Protein AF-A0A083ZW86-F1 (afdb_monomer)

Radius of gyration: 17.67 Å; Cα contacts (8 Å, |Δi|>4): 300; chains: 1; bounding box: 38×55×44 Å

Structure (mmCIF, N/CA/C/O backbone):
data_AF-A0A083ZW86-F1
#
_entry.id   AF-A0A083ZW86-F1
#
loop_
_atom_site.group_PDB
_atom_site.id
_atom_site.type_symbol
_atom_site.label_atom_id
_atom_site.label_alt_id
_atom_site.label_comp_id
_atom_site.label_asym_id
_atom_site.label_entity_id
_atom_site.label_seq_id
_atom_site.pdbx_PDB_ins_code
_atom_site.Cartn_x
_atom_site.Cartn_y
_atom_site.Cartn_z
_atom_site.occupancy
_atom_site.B_iso_or_equiv
_atom_site.auth_seq_id
_atom_site.auth_comp_id
_atom_site.auth_asym_id
_atom_site.auth_atom_id
_atom_site.pdbx_PDB_model_num
ATOM 1 N N . MET A 1 1 ? 14.311 12.755 14.868 1.00 38.59 1 MET A N 1
ATOM 2 C CA . MET A 1 1 ? 12.941 12.338 14.501 1.00 38.59 1 MET A CA 1
ATOM 3 C C . MET A 1 1 ? 12.525 13.176 13.306 1.00 38.59 1 MET A C 1
ATOM 5 O O . MET A 1 1 ? 12.493 14.393 13.437 1.00 38.59 1 MET A O 1
ATOM 9 N N . ARG A 1 2 ? 12.370 12.579 12.116 1.00 38.53 2 ARG A N 1
ATOM 10 C CA . ARG A 1 2 ? 11.953 13.339 10.928 1.00 38.53 2 ARG A CA 1
ATOM 11 C C . ARG A 1 2 ? 10.488 13.731 11.107 1.00 38.53 2 ARG A C 1
ATOM 13 O O . ARG A 1 2 ? 9.643 12.867 11.299 1.00 38.53 2 ARG A O 1
ATOM 20 N N . SER A 1 3 ? 10.252 15.039 11.108 1.00 41.00 3 SER A N 1
ATOM 21 C CA . SER A 1 3 ? 8.936 15.661 11.199 1.00 41.00 3 SER A CA 1
ATOM 22 C C . SER A 1 3 ? 8.048 15.145 10.069 1.00 41.00 3 SER A C 1
ATOM 24 O O . SER A 1 3 ? 8.395 15.287 8.895 1.00 41.00 3 SER A O 1
ATOM 26 N N . ILE A 1 4 ? 6.928 14.524 10.427 1.00 51.28 4 ILE A N 1
ATOM 27 C CA . ILE A 1 4 ? 5.879 14.153 9.482 1.00 51.28 4 ILE A CA 1
ATOM 28 C C . ILE A 1 4 ? 5.188 15.471 9.125 1.00 51.28 4 ILE A C 1
ATOM 30 O O . ILE A 1 4 ? 4.585 16.120 9.979 1.00 51.28 4 ILE A O 1
ATOM 34 N N . ASN A 1 5 ? 5.408 15.942 7.899 1.00 52.50 5 ASN A N 1
ATOM 35 C CA . ASN A 1 5 ? 4.912 17.238 7.448 1.00 52.50 5 ASN A CA 1
ATOM 36 C C . ASN A 1 5 ? 3.379 17.263 7.470 1.00 52.50 5 ASN A C 1
ATOM 38 O O . ASN A 1 5 ? 2.739 16.284 7.098 1.00 52.50 5 ASN A O 1
ATOM 42 N N . HIS A 1 6 ? 2.846 18.400 7.919 1.00 39.06 6 HIS A N 1
ATOM 43 C CA . HIS A 1 6 ? 1.435 18.747 8.091 1.00 39.06 6 HIS A CA 1
ATOM 44 C C . HIS A 1 6 ? 0.480 17.955 7.184 1.00 39.06 6 HIS A C 1
ATOM 46 O O . HIS A 1 6 ? 0.464 18.139 5.967 1.00 39.06 6 HIS A O 1
ATOM 52 N N . VAL A 1 7 ? -0.320 17.087 7.803 1.00 54.59 7 VAL A N 1
ATOM 53 C CA . VAL A 1 7 ? -1.420 16.378 7.152 1.00 54.59 7 VAL A CA 1
ATOM 54 C C . VAL A 1 7 ? -2.521 17.410 6.860 1.00 54.59 7 VAL A C 1
ATOM 56 O O . VAL A 1 7 ? -3.049 17.986 7.815 1.00 54.59 7 VAL A O 1
ATOM 59 N N . PRO A 1 8 ? -2.865 17.711 5.590 1.00 48.69 8 PRO A N 1
ATOM 60 C CA . PRO A 1 8 ? -4.019 18.549 5.280 1.00 48.69 8 PRO A CA 1
ATOM 61 C C . PRO A 1 8 ? -5.270 17.931 5.912 1.00 48.69 8 PRO A C 1
ATOM 63 O O . PRO A 1 8 ? -5.338 16.704 5.987 1.00 48.69 8 PRO A O 1
ATOM 66 N N . PRO A 1 9 ? -6.272 18.723 6.325 1.00 46.31 9 PRO A N 1
ATOM 67 C CA . PRO A 1 9 ? -7.527 18.185 6.830 1.00 46.31 9 PRO A CA 1
ATOM 68 C C . PRO A 1 9 ? -8.272 17.451 5.707 1.00 46.31 9 PRO A C 1
ATOM 70 O O . PRO A 1 9 ? -9.132 18.009 5.033 1.00 46.31 9 PRO A O 1
ATOM 73 N N . HIS A 1 10 ? -7.940 16.184 5.495 1.00 52.81 10 HIS A N 1
ATOM 74 C CA . HIS A 1 10 ? -8.822 15.230 4.857 1.00 52.81 10 HIS A CA 1
ATOM 75 C C . HIS A 1 10 ? -9.714 14.660 5.956 1.00 52.81 10 HIS A C 1
ATOM 77 O O . HIS A 1 10 ? -9.249 14.354 7.053 1.00 52.81 10 HIS A O 1
ATOM 83 N N . LYS A 1 11 ? -11.013 14.533 5.696 1.00 52.56 11 LYS A N 1
ATOM 84 C CA . LYS A 1 11 ? -11.838 13.654 6.521 1.00 52.56 11 LYS A CA 1
ATOM 85 C C . LYS A 1 11 ? -11.470 12.227 6.114 1.00 52.56 11 LYS A C 1
ATOM 87 O O . LYS A 1 11 ? -11.606 11.925 4.927 1.00 52.56 11 LYS A O 1
ATOM 92 N N . PRO A 1 12 ? -10.981 11.370 7.025 1.00 54.03 12 PRO A N 1
ATOM 93 C CA . PRO A 1 12 ? -10.868 9.952 6.728 1.00 54.03 12 PRO A CA 1
ATOM 94 C C . PRO A 1 12 ? -12.205 9.414 6.224 1.00 54.03 12 PRO A C 1
ATOM 96 O O . PRO A 1 12 ? -13.271 9.912 6.601 1.00 54.03 12 PRO A O 1
ATOM 99 N N . TRP A 1 13 ? -12.141 8.427 5.334 1.00 52.19 13 TRP A N 1
ATOM 100 C CA . TRP A 1 13 ? -13.333 7.700 4.926 1.00 52.19 13 TRP A CA 1
ATOM 101 C C . TRP A 1 13 ? -13.847 6.935 6.148 1.00 52.19 13 TRP A C 1
ATOM 103 O O . TRP A 1 13 ? -13.235 5.964 6.581 1.00 52.19 13 TRP A O 1
ATOM 113 N N . TYR A 1 14 ? -14.927 7.444 6.740 1.00 55.31 14 TYR A N 1
ATOM 114 C CA . TYR A 1 14 ? -15.593 6.872 7.915 1.00 55.31 14 TYR A CA 1
ATOM 115 C C . TYR A 1 14 ? -16.964 6.289 7.579 1.00 55.31 14 TYR A C 1
ATOM 117 O O . TYR A 1 14 ? -17.711 5.914 8.482 1.00 55.31 14 TYR A O 1
ATOM 125 N N . GLU A 1 15 ? -17.341 6.258 6.302 1.00 61.16 15 GLU A N 1
ATOM 126 C CA . GLU A 1 15 ? -18.555 5.554 5.928 1.00 61.16 15 GLU A CA 1
ATOM 127 C C . GLU A 1 15 ? -18.273 4.060 6.037 1.00 61.16 15 GLU A C 1
ATOM 129 O O . GLU A 1 15 ? -17.311 3.545 5.460 1.00 61.16 15 GLU A O 1
ATOM 134 N N . ASN A 1 16 ? -19.094 3.380 6.835 1.00 67.81 16 ASN A N 1
ATOM 135 C CA . ASN A 1 16 ? -19.021 1.937 6.956 1.00 67.81 16 ASN A CA 1
ATOM 136 C C . ASN A 1 16 ? -19.178 1.324 5.556 1.00 67.81 16 ASN A C 1
ATOM 138 O O . ASN A 1 16 ? -20.128 1.682 4.849 1.00 67.81 16 ASN A O 1
ATOM 142 N N . PRO A 1 17 ? -18.283 0.407 5.154 1.00 76.88 17 PRO A N 1
ATOM 143 C CA . PRO A 1 17 ? -18.441 -0.359 3.930 1.00 76.88 17 PRO A CA 1
ATOM 144 C C . PRO A 1 17 ? -19.828 -0.989 3.861 1.00 76.88 17 PRO A C 1
ATOM 146 O O . PRO A 1 17 ? -20.377 -1.405 4.879 1.00 76.88 17 PRO A O 1
ATOM 149 N N . ILE A 1 18 ? -20.389 -1.050 2.657 1.00 79.50 18 ILE A N 1
ATOM 150 C CA . ILE A 1 18 ? -21.704 -1.642 2.394 1.00 79.50 18 ILE A CA 1
ATOM 151 C C . ILE A 1 18 ? -21.564 -3.036 1.772 1.00 79.50 18 ILE A C 1
ATOM 153 O O . ILE A 1 18 ? -20.503 -3.409 1.271 1.00 79.50 18 ILE A O 1
ATOM 157 N N . GLY A 1 19 ? -22.656 -3.803 1.769 1.00 83.19 19 GLY A N 1
ATOM 158 C CA . GLY A 1 19 ? -22.694 -5.147 1.186 1.00 83.19 19 GLY A CA 1
ATOM 159 C C . GLY A 1 19 ? -21.981 -6.180 2.057 1.00 83.19 19 GLY A C 1
ATOM 160 O O . GLY A 1 19 ? -21.943 -6.041 3.276 1.00 83.19 19 GLY A O 1
ATOM 161 N N . TRP A 1 20 ? -21.391 -7.203 1.439 1.00 85.62 20 TRP A N 1
ATOM 162 C CA . TRP A 1 20 ? -20.732 -8.306 2.155 1.00 85.62 20 TRP A CA 1
ATOM 163 C C . TRP A 1 20 ? -19.611 -7.851 3.098 1.00 85.62 20 TRP A C 1
ATOM 165 O O . TRP A 1 20 ? -19.416 -8.447 4.150 1.00 85.62 20 TRP A O 1
ATOM 175 N N . ALA A 1 21 ? -18.936 -6.743 2.786 1.00 82.31 21 ALA A N 1
ATOM 176 C CA . ALA A 1 21 ? -17.906 -6.168 3.650 1.00 82.31 21 ALA A CA 1
ATOM 177 C C . ALA A 1 21 ? -18.449 -5.612 4.983 1.00 82.31 21 ALA A C 1
ATOM 179 O O . ALA A 1 21 ? -17.655 -5.316 5.876 1.00 82.31 21 ALA A O 1
ATOM 180 N N . SER A 1 22 ? -19.772 -5.447 5.113 1.00 82.62 22 SER A N 1
ATOM 181 C CA . SER A 1 22 ? -20.464 -4.993 6.328 1.00 82.62 22 SER A CA 1
ATOM 182 C C . SER A 1 22 ? -20.905 -6.133 7.255 1.00 82.62 22 SER A C 1
ATOM 184 O O . SER A 1 22 ? -21.267 -5.885 8.405 1.00 82.62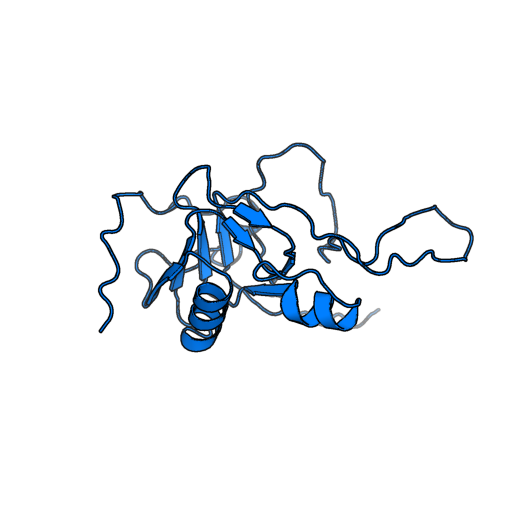 22 SER A O 1
ATOM 186 N N . GLU A 1 23 ? -20.854 -7.378 6.779 1.00 84.19 23 GLU A N 1
ATOM 187 C CA . GLU A 1 23 ? -21.296 -8.554 7.530 1.00 84.19 23 GLU A CA 1
ATOM 188 C C . GLU A 1 23 ? -20.321 -8.923 8.660 1.00 84.19 23 GLU A C 1
ATOM 190 O O . GLU A 1 23 ? -19.161 -8.513 8.671 1.00 84.19 23 GLU A O 1
ATOM 195 N N . ALA A 1 24 ? -20.794 -9.715 9.630 1.00 81.69 24 ALA A N 1
ATOM 196 C CA . ALA A 1 24 ? -19.976 -10.314 10.697 1.00 81.69 24 ALA A CA 1
ATOM 197 C C . ALA A 1 24 ? -19.064 -9.335 11.481 1.00 81.69 24 ALA A C 1
ATOM 199 O O . ALA A 1 24 ? -17.948 -9.679 11.865 1.00 81.69 24 ALA A O 1
ATOM 200 N N . GLY A 1 25 ? -19.548 -8.119 11.756 1.00 80.38 25 GLY A N 1
ATOM 201 C CA . GLY A 1 25 ? -18.784 -7.070 12.453 1.00 80.38 25 GLY A CA 1
ATOM 202 C C . GLY A 1 25 ? -18.154 -6.034 11.518 1.00 80.38 25 GLY A C 1
ATOM 203 O O . GLY A 1 25 ? -17.668 -5.009 11.994 1.00 80.38 25 GLY A O 1
ATOM 204 N N . GLY A 1 26 ? -18.249 -6.258 10.207 1.00 85.62 26 GLY A N 1
ATOM 205 C CA . GLY A 1 26 ? -17.910 -5.304 9.166 1.00 85.62 26 GLY A CA 1
ATOM 206 C C . GLY A 1 26 ? -16.413 -5.069 8.980 1.00 85.62 26 GLY A C 1
ATOM 207 O O . GLY A 1 26 ? -15.556 -5.637 9.655 1.00 85.62 26 GLY A O 1
ATOM 208 N N . THR A 1 27 ? -16.101 -4.193 8.031 1.00 87.56 27 THR A N 1
ATOM 209 C CA . THR A 1 27 ? -14.737 -3.784 7.696 1.00 87.56 27 THR A CA 1
ATOM 210 C C . THR A 1 27 ? -14.516 -2.347 8.155 1.00 87.56 27 THR A C 1
ATOM 212 O O . THR A 1 27 ? -15.230 -1.437 7.754 1.00 87.56 27 THR A O 1
ATOM 215 N N . THR A 1 28 ? -13.515 -2.133 8.998 1.00 89.88 28 THR A N 1
ATOM 216 C CA . THR A 1 28 ? -13.156 -0.834 9.587 1.00 89.88 28 THR A CA 1
ATOM 217 C C . THR A 1 28 ? -11.746 -0.370 9.215 1.00 89.88 28 THR A C 1
ATOM 219 O O . THR A 1 28 ? -11.382 0.771 9.495 1.00 89.88 28 THR A O 1
ATOM 222 N N . GLY A 1 29 ? -10.938 -1.225 8.578 1.00 90.31 29 GLY A N 1
ATOM 223 C CA . GLY A 1 29 ? -9.550 -0.921 8.242 1.00 90.31 29 GLY A CA 1
ATOM 224 C C . GLY A 1 29 ? -8.723 -0.663 9.502 1.00 90.31 29 GLY A C 1
ATOM 225 O O . GLY A 1 29 ? -8.689 -1.476 10.424 1.00 90.31 29 GLY A O 1
ATOM 226 N N . GLY A 1 30 ? -8.087 0.506 9.565 1.00 89.19 30 GLY A N 1
ATOM 227 C CA . GLY A 1 30 ? -7.389 0.992 10.758 1.00 89.19 30 GLY A CA 1
ATOM 228 C C . GLY A 1 30 ? -8.292 1.393 11.935 1.00 89.19 30 GLY A C 1
ATOM 229 O O . GLY A 1 30 ? -7.765 1.776 12.975 1.00 89.19 30 GLY A O 1
ATOM 230 N N . GLY A 1 31 ? -9.622 1.311 11.806 1.00 88.44 31 GLY A N 1
ATOM 231 C CA . GLY A 1 31 ? -10.571 1.809 12.809 1.00 88.44 31 GLY A CA 1
ATOM 232 C C . GLY A 1 31 ? -10.749 3.326 12.729 1.00 88.44 31 GLY A C 1
ATOM 233 O O . GLY A 1 31 ? -10.229 3.947 11.816 1.00 88.44 31 GLY A O 1
ATOM 234 N N . GLN A 1 32 ? -11.493 3.939 13.660 1.00 84.44 32 GLN A N 1
ATOM 235 C CA . GLN A 1 32 ? -11.698 5.399 13.654 1.00 84.44 32 GLN A CA 1
ATOM 236 C C . GLN A 1 32 ? -10.475 6.189 14.150 1.00 84.44 32 GLN A C 1
ATOM 238 O O . GLN A 1 32 ? -10.199 7.273 13.639 1.00 84.44 32 GLN A O 1
ATOM 243 N N . ASP A 1 33 ? -9.756 5.633 15.126 1.00 85.06 33 ASP A N 1
ATOM 244 C CA . ASP A 1 33 ? -8.561 6.209 15.748 1.00 85.06 33 ASP A CA 1
ATOM 245 C C . ASP A 1 33 ? -7.455 5.141 15.763 1.00 85.06 33 ASP A C 1
ATOM 247 O O . ASP A 1 33 ? -7.381 4.334 16.695 1.00 85.06 33 ASP A O 1
ATOM 251 N N . PRO A 1 34 ? -6.674 5.020 14.677 1.00 87.38 34 PRO A N 1
ATOM 252 C C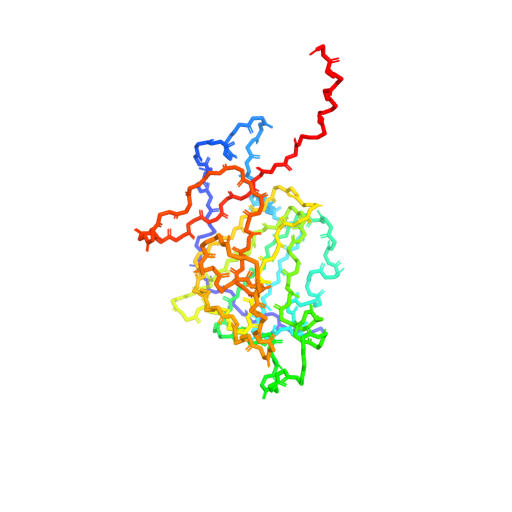A . PRO A 1 34 ? -5.663 3.978 14.569 1.00 87.38 34 PRO A CA 1
ATOM 253 C C . PRO A 1 34 ? -4.498 4.241 15.528 1.00 87.38 34 PRO A C 1
ATOM 255 O O . PRO A 1 34 ? -4.093 5.380 15.747 1.00 87.38 34 PRO A O 1
ATOM 258 N N . GLU A 1 35 ? -3.863 3.170 16.008 1.00 91.12 35 GLU A N 1
ATOM 259 C CA . GLU A 1 35 ? -2.633 3.272 16.807 1.00 91.12 35 GLU A CA 1
ATOM 260 C C . GLU A 1 35 ? -1.494 3.929 16.007 1.00 91.12 35 GLU A C 1
ATOM 262 O O . GLU A 1 35 ? -0.633 4.612 16.564 1.00 91.12 35 GLU A O 1
ATOM 267 N N . LEU A 1 36 ? -1.474 3.707 14.689 1.00 93.56 36 LEU A N 1
ATOM 268 C CA . LEU A 1 36 ? -0.394 4.132 13.807 1.00 93.56 36 LEU A CA 1
ATOM 269 C C . LEU A 1 36 ? -0.915 4.908 12.601 1.00 93.56 36 LEU A C 1
ATOM 271 O O . LEU A 1 36 ? -1.934 4.572 12.002 1.00 93.56 36 LEU A O 1
ATOM 275 N N . SER A 1 37 ? -0.151 5.906 12.175 1.00 93.38 37 SER A N 1
ATOM 276 C CA . SER A 1 37 ? -0.432 6.654 10.955 1.00 93.38 37 SER A CA 1
ATOM 277 C C . SER A 1 37 ? 0.869 6.961 10.229 1.00 93.38 37 SER A C 1
ATOM 279 O O . SER A 1 37 ? 1.805 7.510 10.814 1.00 93.38 37 SER A O 1
ATOM 281 N N . TYR A 1 38 ? 0.929 6.587 8.956 1.00 94.31 38 TYR A N 1
ATOM 282 C CA . TYR A 1 38 ? 2.088 6.771 8.093 1.00 94.31 38 TYR A CA 1
ATOM 283 C C . TYR A 1 38 ? 1.722 7.649 6.909 1.00 94.31 38 TYR A C 1
ATOM 285 O O . TYR A 1 38 ? 0.628 7.547 6.361 1.00 94.31 38 TYR A O 1
ATOM 293 N N . TYR A 1 39 ? 2.668 8.476 6.484 1.00 92.69 39 TYR A N 1
ATOM 294 C CA . TYR A 1 39 ? 2.578 9.236 5.248 1.00 92.69 39 TYR A CA 1
ATOM 295 C C . TYR A 1 39 ? 3.719 8.809 4.335 1.00 92.69 39 TYR A C 1
ATOM 297 O O . TYR A 1 39 ? 4.879 8.894 4.738 1.00 92.69 39 TYR A O 1
ATOM 305 N N . VAL A 1 40 ? 3.383 8.319 3.142 1.00 94.88 40 VAL A N 1
ATOM 306 C CA . VAL A 1 40 ? 4.334 7.677 2.230 1.00 94.88 40 VAL A CA 1
ATOM 307 C C . VAL A 1 40 ? 4.275 8.310 0.843 1.00 94.88 40 VAL A C 1
ATOM 309 O O . VAL A 1 40 ? 3.203 8.632 0.323 1.00 94.88 40 VAL A O 1
ATOM 312 N N . LYS A 1 41 ? 5.451 8.495 0.244 1.00 94.50 41 LYS A N 1
ATOM 313 C CA . LYS A 1 41 ? 5.640 9.101 -1.084 1.00 94.50 41 LYS A CA 1
ATOM 314 C C . LYS A 1 41 ? 6.418 8.221 -2.051 1.00 94.50 41 LYS A C 1
ATOM 316 O O . LYS A 1 41 ? 6.624 8.604 -3.196 1.00 94.50 41 LYS A O 1
ATOM 321 N N . ASN A 1 42 ? 6.922 7.083 -1.586 1.00 95.44 42 ASN A N 1
ATOM 322 C CA . ASN A 1 42 ? 7.675 6.139 -2.400 1.00 95.44 42 ASN A CA 1
ATOM 323 C C . ASN A 1 42 ? 7.524 4.708 -1.868 1.00 95.44 42 ASN A C 1
ATOM 325 O O . ASN A 1 42 ? 6.982 4.472 -0.783 1.00 95.44 42 ASN A O 1
ATOM 329 N N . ILE A 1 43 ? 8.004 3.748 -2.659 1.00 96.19 43 ILE A N 1
ATOM 330 C CA . ILE A 1 43 ? 7.873 2.322 -2.362 1.00 96.19 43 ILE A CA 1
ATOM 331 C C . ILE A 1 43 ? 8.622 1.902 -1.090 1.00 96.19 43 ILE A C 1
ATOM 333 O O . ILE A 1 43 ? 8.127 1.050 -0.355 1.00 96.19 43 ILE A O 1
ATOM 337 N N . GLU A 1 44 ? 9.769 2.513 -0.789 1.00 96.12 44 GLU A N 1
ATOM 338 C CA . GLU A 1 44 ? 10.565 2.169 0.395 1.00 96.12 44 GLU A CA 1
ATOM 339 C C . GLU A 1 44 ? 9.853 2.582 1.686 1.00 96.12 44 GLU A C 1
ATOM 341 O O . GLU A 1 44 ? 9.715 1.775 2.604 1.00 96.12 44 GLU A O 1
ATOM 346 N N . GLU A 1 45 ? 9.312 3.802 1.727 1.00 96.38 45 GLU A N 1
ATOM 347 C CA . GLU A 1 45 ? 8.500 4.294 2.845 1.00 96.38 45 GLU A CA 1
ATOM 348 C C . GLU A 1 45 ? 7.256 3.426 3.065 1.00 96.38 45 GLU A C 1
ATOM 350 O O . GLU A 1 45 ? 6.941 3.075 4.202 1.00 96.38 45 GLU A O 1
ATOM 355 N N . LEU A 1 46 ? 6.575 3.023 1.986 1.00 97.25 46 LEU A N 1
ATOM 356 C CA . LEU A 1 46 ? 5.421 2.130 2.069 1.00 97.25 46 LEU A CA 1
ATOM 357 C C . LEU A 1 46 ? 5.798 0.752 2.626 1.00 97.25 46 LEU A C 1
ATOM 359 O O . LEU A 1 46 ? 5.140 0.250 3.538 1.00 97.25 46 LEU A O 1
ATOM 363 N N . ARG A 1 47 ? 6.869 0.138 2.113 1.00 96.75 47 ARG A N 1
ATOM 364 C CA . ARG A 1 47 ? 7.340 -1.173 2.585 1.00 96.75 47 ARG A CA 1
ATOM 365 C C . ARG A 1 47 ? 7.779 -1.122 4.044 1.00 96.75 47 ARG A C 1
ATOM 367 O O . ARG A 1 47 ? 7.489 -2.051 4.798 1.00 96.75 47 ARG A O 1
ATOM 374 N N . GLN A 1 48 ? 8.439 -0.040 4.448 1.00 97.25 48 GLN A N 1
ATOM 375 C CA . GLN A 1 48 ? 8.817 0.189 5.836 1.00 97.25 48 GLN A CA 1
ATOM 376 C C . GLN A 1 48 ? 7.582 0.339 6.732 1.00 97.25 48 GLN A C 1
ATOM 378 O O . GLN A 1 48 ? 7.497 -0.356 7.743 1.00 97.25 48 GLN A O 1
ATOM 383 N N . ALA A 1 49 ? 6.601 1.156 6.335 1.00 96.38 49 ALA A N 1
ATOM 384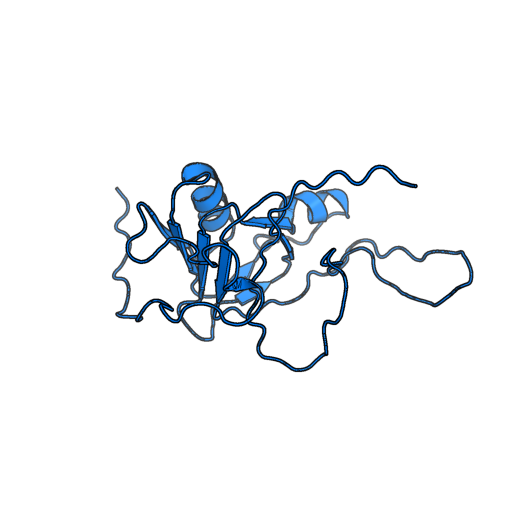 C CA . ALA A 1 49 ? 5.354 1.337 7.077 1.00 96.38 49 ALA A CA 1
ATOM 385 C C . ALA A 1 49 ? 4.613 0.008 7.282 1.00 96.38 49 ALA A C 1
ATOM 387 O O . ALA A 1 49 ? 4.220 -0.317 8.402 1.00 96.38 49 ALA A O 1
ATOM 388 N N . ILE A 1 50 ? 4.477 -0.808 6.233 1.00 96.25 50 ILE A N 1
ATOM 389 C CA . ILE A 1 50 ? 3.849 -2.136 6.321 1.00 96.25 50 ILE A CA 1
ATOM 390 C C . ILE A 1 50 ? 4.619 -3.033 7.303 1.00 96.25 50 ILE A C 1
ATOM 392 O O . ILE A 1 50 ? 4.024 -3.618 8.206 1.00 96.25 50 ILE A O 1
ATOM 396 N N . LYS A 1 51 ? 5.949 -3.101 7.180 1.00 96.50 51 LYS A N 1
ATOM 397 C CA . LYS A 1 51 ? 6.790 -3.959 8.025 1.00 96.50 51 LYS A CA 1
ATOM 398 C C . LYS A 1 51 ? 6.760 -3.561 9.503 1.00 96.50 51 LYS A C 1
ATOM 400 O O . LYS A 1 51 ? 6.643 -4.426 10.363 1.00 96.50 51 LYS A O 1
ATOM 405 N N . GLU A 1 52 ? 6.916 -2.276 9.810 1.00 95.69 52 GLU A N 1
ATOM 406 C CA . GLU A 1 52 ? 6.994 -1.781 11.194 1.00 95.69 52 GLU A CA 1
ATOM 407 C C . GLU A 1 52 ? 5.659 -1.874 11.926 1.00 9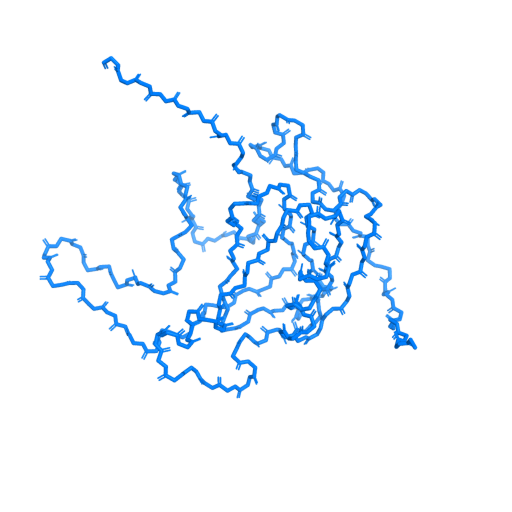5.69 52 GLU A C 1
ATOM 409 O O . GLU A 1 52 ? 5.595 -2.022 13.150 1.00 95.69 52 GLU A O 1
ATOM 414 N N . SER A 1 53 ? 4.575 -1.756 11.174 1.00 95.56 53 SER A N 1
ATOM 415 C CA . SER A 1 53 ? 3.247 -1.678 11.745 1.00 95.56 53 SER A CA 1
ATOM 416 C C . SER A 1 53 ? 2.642 -3.060 12.020 1.00 95.56 53 SER A C 1
ATOM 418 O O . SER A 1 53 ? 1.837 -3.169 12.947 1.00 95.56 53 SER A O 1
ATOM 420 N N . GLY A 1 54 ? 3.031 -4.106 11.277 1.00 95.19 54 GLY A N 1
ATOM 421 C CA . GLY A 1 54 ? 2.479 -5.459 11.429 1.00 95.19 54 GLY A CA 1
ATOM 422 C C . GLY A 1 54 ? 0.953 -5.455 11.302 1.00 95.19 54 GLY A C 1
ATOM 423 O O . GLY A 1 54 ? 0.417 -4.758 10.447 1.00 95.19 54 GLY A O 1
ATOM 424 N N . ASP A 1 55 ? 0.244 -6.124 12.211 1.00 96.06 55 ASP A N 1
ATOM 425 C CA . ASP A 1 55 ? -1.231 -6.155 12.220 1.00 96.06 55 ASP A CA 1
ATOM 426 C C . ASP A 1 55 ? -1.885 -5.063 13.085 1.00 96.06 55 ASP A C 1
ATOM 428 O O . ASP A 1 55 ? -3.104 -5.042 13.244 1.00 96.06 55 ASP A O 1
ATOM 432 N N . ARG A 1 56 ? -1.107 -4.144 13.673 1.00 96.81 56 ARG A N 1
ATOM 433 C CA . ARG A 1 56 ? -1.661 -3.075 14.527 1.00 96.81 56 ARG A CA 1
ATOM 434 C C . ARG A 1 56 ? -2.554 -2.128 13.713 1.00 96.81 56 ARG A C 1
ATOM 436 O O . ARG A 1 56 ? -2.141 -1.769 12.615 1.00 96.81 56 ARG A O 1
ATOM 443 N N . PRO A 1 57 ? -3.717 -1.670 14.199 1.00 95.94 57 PRO A N 1
ATOM 444 C CA . PRO A 1 57 ? -4.589 -0.787 13.425 1.00 95.94 57 PRO A CA 1
ATOM 445 C C . PRO A 1 57 ? -3.858 0.462 12.922 1.00 95.94 57 PRO A C 1
ATOM 447 O O . PRO A 1 57 ? -3.210 1.165 13.703 1.00 95.94 57 PRO A O 1
ATOM 450 N N . LYS A 1 58 ? -3.905 0.706 11.607 1.00 95.00 58 LYS A N 1
ATOM 451 C CA . LYS A 1 58 ? -3.078 1.736 10.971 1.00 95.00 58 LYS A CA 1
ATOM 452 C C . LYS A 1 58 ? -3.761 2.456 9.816 1.00 95.00 58 LYS A C 1
ATOM 454 O O . LYS A 1 58 ? -4.507 1.858 9.037 1.00 95.00 58 LYS A O 1
ATOM 459 N N . TYR A 1 59 ? -3.377 3.713 9.633 1.00 93.75 59 TYR A N 1
ATOM 460 C CA . TYR A 1 59 ? -3.566 4.437 8.380 1.00 93.75 59 TYR A CA 1
ATOM 461 C C . TYR A 1 59 ? -2.250 4.554 7.614 1.00 93.75 59 TYR A C 1
ATOM 463 O O . TYR A 1 59 ? -1.194 4.815 8.194 1.00 93.75 59 TYR A O 1
ATOM 471 N N . ILE A 1 60 ? -2.321 4.396 6.295 1.00 95.06 60 ILE A N 1
ATOM 472 C CA . ILE A 1 60 ? -1.224 4.687 5.376 1.00 95.06 60 ILE A CA 1
ATOM 473 C C . ILE A 1 60 ? -1.748 5.662 4.323 1.00 95.06 60 ILE A C 1
ATOM 475 O O . ILE A 1 60 ? -2.523 5.299 3.439 1.00 95.06 60 ILE A O 1
ATOM 479 N N . TRP A 1 61 ? -1.309 6.910 4.434 1.00 93.38 61 TRP A N 1
ATOM 480 C CA . TRP A 1 61 ? -1.637 7.998 3.525 1.00 93.38 61 TRP A CA 1
ATOM 481 C C . TRP A 1 61 ? -0.633 8.036 2.381 1.00 93.38 61 TRP A C 1
ATOM 483 O O . TRP A 1 61 ? 0.568 8.191 2.606 1.00 93.38 61 TRP A O 1
ATOM 493 N N . VAL A 1 62 ? -1.127 7.928 1.154 1.00 93.31 62 VAL A N 1
ATOM 494 C CA . VAL A 1 62 ? -0.321 7.918 -0.069 1.00 93.31 62 VAL A CA 1
ATOM 495 C C . VAL A 1 62 ? -0.436 9.265 -0.765 1.00 93.31 62 VAL A C 1
ATOM 497 O O . VAL A 1 62 ? -1.536 9.779 -0.959 1.00 93.31 62 VAL A O 1
ATOM 500 N N . SER A 1 63 ? 0.690 9.842 -1.174 1.00 89.50 63 SER A N 1
ATOM 501 C CA . SER A 1 63 ? 0.709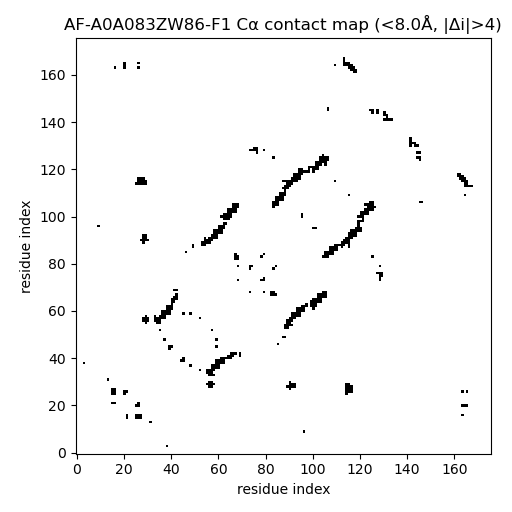 11.067 -1.978 1.00 89.50 63 SER A CA 1
ATOM 502 C C . SER A 1 63 ? 1.612 10.9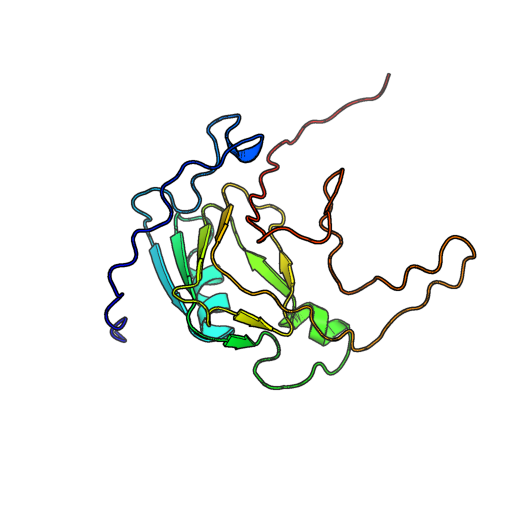09 -3.189 1.00 89.50 63 SER A C 1
ATOM 504 O O . SER A 1 63 ? 2.731 10.408 -3.078 1.00 89.50 63 SER A O 1
ATOM 506 N N . GLY A 1 64 ? 1.114 11.369 -4.337 1.00 90.06 64 GLY A N 1
ATOM 507 C CA . GLY A 1 64 ? 1.797 11.239 -5.617 1.00 90.06 64 GLY A CA 1
ATOM 508 C C . GLY A 1 64 ? 1.928 9.790 -6.087 1.00 90.06 64 GLY A C 1
ATOM 509 O O . GLY A 1 64 ? 1.109 8.929 -5.764 1.00 90.06 64 GLY A O 1
ATOM 510 N N . VAL A 1 65 ? 2.967 9.536 -6.882 1.00 93.50 65 VAL A N 1
ATOM 511 C CA . VAL A 1 65 ? 3.181 8.252 -7.553 1.00 93.50 65 VAL A CA 1
ATOM 512 C C . VAL A 1 65 ? 4.088 7.347 -6.719 1.00 93.50 65 VAL A C 1
ATOM 514 O O . VAL A 1 65 ? 5.254 7.664 -6.490 1.00 93.50 65 VAL A O 1
ATOM 517 N N . ILE A 1 66 ? 3.568 6.187 -6.324 1.00 95.62 66 ILE A N 1
ATOM 518 C CA . ILE A 1 66 ? 4.334 5.057 -5.805 1.00 95.62 66 ILE A CA 1
ATOM 519 C C . ILE A 1 66 ? 4.698 4.150 -6.978 1.00 95.62 66 ILE A C 1
ATOM 521 O O . ILE A 1 66 ? 3.862 3.412 -7.499 1.00 95.62 66 ILE A O 1
ATOM 525 N N . ASP A 1 67 ? 5.962 4.208 -7.381 1.00 95.44 67 ASP A N 1
ATOM 526 C CA . ASP A 1 67 ? 6.538 3.317 -8.383 1.00 95.44 67 ASP A CA 1
ATOM 527 C C . ASP A 1 67 ? 7.169 2.097 -7.706 1.00 95.44 67 ASP A C 1
ATOM 529 O O . ASP A 1 67 ? 8.199 2.209 -7.033 1.00 95.44 67 ASP A O 1
ATOM 533 N N . ALA A 1 68 ? 6.562 0.922 -7.878 1.00 91.56 68 ALA A N 1
ATOM 534 C CA . ALA A 1 68 ? 7.082 -0.313 -7.294 1.00 91.56 68 ALA A CA 1
ATOM 535 C C . ALA A 1 68 ? 8.363 -0.818 -7.979 1.00 91.56 68 ALA A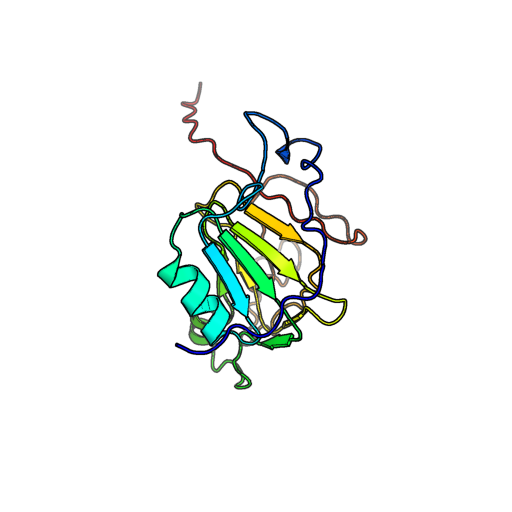 C 1
ATOM 537 O O . ALA A 1 68 ? 9.071 -1.665 -7.425 1.00 91.56 68 ALA A O 1
ATOM 538 N N . SER A 1 69 ? 8.696 -0.299 -9.161 1.00 92.31 69 SER A N 1
ATOM 539 C CA . SER A 1 69 ? 9.987 -0.528 -9.806 1.00 92.31 69 SER A CA 1
ATOM 540 C C . SER A 1 69 ? 11.100 0.327 -9.175 1.00 92.31 69 SER A C 1
ATOM 542 O O . SER A 1 69 ? 12.285 0.051 -9.362 1.00 92.31 69 SER A O 1
ATOM 544 N N . GLY A 1 70 ? 10.751 1.351 -8.389 1.00 92.56 70 GLY A N 1
ATOM 545 C CA . GLY A 1 70 ? 11.722 2.280 -7.810 1.00 92.56 70 GLY A CA 1
ATOM 546 C C . GLY A 1 70 ? 12.504 3.065 -8.870 1.00 92.56 70 GLY A C 1
ATOM 547 O O . GLY A 1 70 ? 13.662 3.409 -8.640 1.00 92.56 70 GLY A O 1
ATOM 548 N N . GLY A 1 71 ? 11.905 3.304 -10.041 1.00 92.81 71 GLY A N 1
ATOM 549 C CA . GLY A 1 71 ? 12.534 3.953 -11.190 1.00 92.81 71 GLY A CA 1
ATOM 550 C C . GLY A 1 71 ? 13.486 3.058 -11.986 1.00 92.81 71 GLY A C 1
ATOM 551 O O . GLY A 1 71 ? 14.173 3.553 -12.880 1.00 92.81 71 GLY A O 1
ATOM 552 N N . VAL A 1 72 ? 13.560 1.760 -11.669 1.00 92.88 72 VAL A N 1
ATOM 553 C CA . VAL A 1 72 ? 14.441 0.798 -12.342 1.00 92.88 72 VAL A CA 1
ATOM 554 C C . VAL A 1 72 ? 13.609 -0.342 -12.936 1.00 92.88 72 VAL A C 1
ATOM 556 O O . VAL A 1 72 ? 12.986 -1.087 -12.165 1.00 92.88 72 VAL A O 1
ATOM 559 N N . PRO A 1 73 ? 13.644 -0.542 -14.273 1.00 90.69 73 PRO A N 1
ATOM 560 C CA . PRO A 1 73 ? 12.899 -1.605 -14.944 1.00 90.69 73 PRO A CA 1
ATOM 561 C C . PRO A 1 73 ? 13.122 -2.982 -14.318 1.00 90.69 73 PRO A C 1
ATOM 563 O O . PRO A 1 73 ? 14.200 -3.274 -13.790 1.00 90.69 73 PRO A O 1
ATOM 566 N N . TYR A 1 74 ? 12.107 -3.844 -14.371 1.00 86.94 74 TYR A N 1
ATOM 567 C CA . TYR A 1 74 ? 12.263 -5.231 -13.940 1.00 86.94 74 TYR A CA 1
ATOM 568 C C . TYR A 1 74 ? 13.211 -5.988 -14.865 1.00 86.94 74 TYR A C 1
ATOM 570 O O . TYR A 1 74 ? 13.152 -5.845 -16.083 1.00 86.94 74 TYR A O 1
ATOM 578 N N . VAL A 1 75 ? 14.097 -6.789 -14.272 1.00 90.31 75 VAL A N 1
ATOM 579 C CA . VAL A 1 75 ? 15.096 -7.556 -15.031 1.00 90.31 75 VAL A CA 1
ATOM 580 C C . VAL A 1 75 ? 14.499 -8.842 -15.600 1.00 90.31 75 VAL A C 1
ATOM 582 O O . VAL A 1 75 ? 14.856 -9.257 -16.695 1.00 90.31 75 VAL A O 1
ATOM 585 N N . ASN A 1 76 ? 13.626 -9.493 -14.833 1.00 81.12 76 ASN A N 1
ATOM 586 C CA . ASN A 1 76 ? 12.954 -10.745 -15.176 1.00 81.12 76 ASN A CA 1
ATOM 587 C C . ASN A 1 76 ? 11.729 -10.942 -14.269 1.00 81.12 76 ASN A C 1
ATOM 589 O O . ASN A 1 76 ? 11.501 -10.165 -13.332 1.00 81.12 76 ASN A O 1
ATOM 593 N N . ARG A 1 77 ? 10.967 -12.017 -14.492 1.00 78.56 77 ARG A N 1
ATOM 594 C CA . ARG A 1 77 ? 9.768 -12.339 -13.707 1.00 78.56 77 ARG A CA 1
ATOM 595 C C . ARG A 1 77 ? 10.034 -12.473 -12.205 1.00 78.56 77 ARG A C 1
ATOM 597 O O . ARG A 1 77 ? 9.196 -12.084 -11.392 1.00 78.56 77 ARG A O 1
ATOM 604 N N . ALA A 1 78 ? 11.172 -13.044 -11.806 1.00 83.69 78 ALA A N 1
ATOM 605 C CA . ALA A 1 78 ? 11.492 -13.237 -10.390 1.00 83.69 78 ALA A CA 1
ATOM 606 C C . ALA A 1 78 ? 11.716 -11.893 -9.681 1.00 83.69 78 ALA A C 1
ATOM 608 O O . ALA A 1 78 ? 11.214 -11.673 -8.577 1.00 83.69 78 ALA A O 1
ATOM 609 N N . ASP A 1 79 ? 12.422 -10.979 -10.342 1.00 85.31 79 ASP A N 1
ATOM 610 C CA . ASP A 1 79 ? 12.631 -9.612 -9.878 1.00 85.31 79 ASP A CA 1
ATOM 611 C C . ASP A 1 79 ? 11.312 -8.825 -9.817 1.00 85.31 79 ASP A C 1
ATOM 613 O O . ASP A 1 79 ? 10.993 -8.229 -8.784 1.00 85.31 79 ASP A O 1
ATOM 617 N N . GLN A 1 80 ? 10.482 -8.919 -10.859 1.00 83.88 80 GLN A N 1
ATOM 618 C CA . GLN A 1 80 ? 9.143 -8.331 -10.864 1.00 83.88 80 GLN A CA 1
ATOM 619 C C . GLN A 1 80 ? 8.267 -8.878 -9.734 1.00 83.88 80 GLN A C 1
ATOM 621 O O . GLN A 1 80 ? 7.657 -8.110 -8.993 1.00 83.88 80 GLN A O 1
ATOM 626 N N . SER A 1 81 ? 8.223 -10.197 -9.539 1.00 84.19 81 SER A N 1
ATOM 627 C CA . SER A 1 81 ? 7.454 -10.797 -8.446 1.00 84.19 81 SER A CA 1
ATOM 628 C C . SER A 1 81 ? 7.956 -10.323 -7.080 1.00 84.19 81 SER A C 1
ATOM 630 O O . SER A 1 81 ? 7.165 -10.188 -6.150 1.00 84.19 81 SER A O 1
ATOM 632 N N . LYS A 1 82 ? 9.259 -10.077 -6.931 1.00 87.38 82 LYS A N 1
ATOM 633 C CA . LYS A 1 82 ? 9.843 -9.604 -5.674 1.00 87.38 82 LYS A CA 1
ATOM 634 C C . LYS A 1 82 ? 9.533 -8.128 -5.406 1.00 87.38 82 LYS A C 1
ATOM 636 O O . LYS A 1 82 ? 9.248 -7.772 -4.264 1.00 87.38 82 LYS A O 1
ATOM 641 N N . ARG A 1 83 ? 9.619 -7.271 -6.427 1.00 91.94 83 ARG A N 1
ATOM 642 C CA . ARG A 1 83 ? 9.541 -5.806 -6.285 1.00 91.94 83 ARG A CA 1
ATOM 643 C C . ARG A 1 83 ? 8.177 -5.211 -6.623 1.00 91.94 83 ARG A C 1
ATOM 645 O O . ARG A 1 83 ? 7.748 -4.291 -5.935 1.00 91.94 83 ARG A O 1
ATOM 652 N N . GLY A 1 84 ? 7.487 -5.742 -7.625 1.00 86.50 84 GLY A N 1
ATOM 653 C CA . GLY A 1 84 ? 6.174 -5.270 -8.075 1.00 86.50 84 GLY A CA 1
ATOM 654 C C . GLY A 1 84 ? 5.020 -5.692 -7.165 1.00 86.50 84 GLY A C 1
ATOM 655 O O . GLY A 1 84 ? 3.985 -5.035 -7.136 1.00 86.50 84 GLY A O 1
ATOM 656 N N . ARG A 1 85 ? 5.180 -6.758 -6.368 1.00 88.38 85 ARG A N 1
ATOM 657 C CA . ARG A 1 85 ? 4.140 -7.214 -5.430 1.00 88.38 85 ARG A CA 1
ATOM 658 C C . ARG A 1 85 ? 4.229 -6.464 -4.102 1.00 88.38 85 ARG A C 1
ATOM 660 O O . ARG A 1 85 ? 5.284 -6.427 -3.457 1.00 88.38 85 ARG A O 1
ATOM 667 N N . ILE A 1 86 ? 3.109 -5.892 -3.678 1.00 91.88 86 ILE A N 1
ATOM 668 C CA . ILE A 1 86 ? 2.968 -5.163 -2.418 1.00 91.88 86 ILE A CA 1
ATOM 669 C C . ILE A 1 86 ? 1.851 -5.829 -1.621 1.00 91.88 86 ILE A C 1
ATOM 671 O O . ILE A 1 86 ? 0.696 -5.804 -2.029 1.00 91.88 86 ILE A O 1
ATOM 675 N N . PHE A 1 87 ? 2.201 -6.429 -0.488 1.00 90.81 87 PHE A N 1
ATOM 676 C CA . PHE A 1 87 ? 1.242 -7.087 0.396 1.00 90.81 87 PHE A CA 1
ATOM 677 C C . PHE A 1 87 ? 0.748 -6.095 1.443 1.00 90.81 87 PHE A C 1
ATOM 679 O O . PHE A 1 87 ? 1.553 -5.528 2.180 1.00 90.81 87 PHE A O 1
ATOM 686 N N . ILE A 1 88 ? -0.560 -5.886 1.499 1.00 94.44 88 ILE A N 1
ATOM 687 C CA . ILE A 1 88 ? -1.224 -5.041 2.483 1.00 94.44 88 ILE A CA 1
ATOM 688 C C . ILE A 1 88 ? -1.729 -5.946 3.607 1.00 94.44 88 ILE A C 1
ATOM 690 O O . ILE A 1 88 ? -2.545 -6.835 3.374 1.00 94.44 88 ILE A O 1
ATOM 694 N N . GLY A 1 89 ? -1.190 -5.736 4.809 1.00 93.69 89 GLY A N 1
ATOM 695 C CA . GLY A 1 89 ? -1.528 -6.516 6.000 1.00 93.69 89 GLY A CA 1
ATOM 696 C C . GLY A 1 89 ? -2.855 -6.104 6.638 1.00 93.69 89 GLY A C 1
ATOM 697 O O . GLY A 1 89 ? -3.487 -5.125 6.230 1.00 93.69 89 GLY A O 1
ATOM 698 N N . SER A 1 90 ? -3.258 -6.845 7.670 1.00 94.56 90 SER A N 1
ATOM 699 C CA . SER A 1 90 ? -4.541 -6.652 8.350 1.00 94.56 90 SER A CA 1
ATOM 700 C C . SER A 1 90 ? -4.670 -5.281 9.020 1.00 94.56 90 SER A C 1
ATOM 702 O O . SER A 1 90 ? -3.675 -4.604 9.292 1.00 94.56 90 SER A O 1
ATOM 704 N N . ASN A 1 91 ? -5.911 -4.889 9.321 1.00 94.94 91 ASN A N 1
ATOM 705 C CA . ASN A 1 91 ? -6.255 -3.665 10.059 1.00 94.94 91 ASN A CA 1
ATOM 706 C C . ASN A 1 91 ? -5.634 -2.399 9.443 1.00 94.94 91 ASN A C 1
ATOM 708 O O . ASN A 1 91 ? -5.087 -1.538 10.139 1.00 94.94 91 ASN A O 1
ATOM 712 N N . THR A 1 92 ? -5.680 -2.312 8.113 1.00 95.06 92 THR A N 1
ATOM 713 C CA . THR A 1 92 ? -5.041 -1.241 7.344 1.00 95.06 92 THR A CA 1
ATOM 714 C C . THR A 1 92 ? -6.077 -0.439 6.574 1.00 95.06 92 THR A C 1
ATOM 716 O O . THR A 1 92 ? -6.853 -1.002 5.806 1.00 95.06 92 THR A O 1
ATOM 719 N N . THR A 1 93 ? -6.035 0.885 6.712 1.00 93.00 93 THR A N 1
ATOM 720 C CA . THR A 1 93 ? -6.647 1.809 5.747 1.00 93.00 93 THR A CA 1
ATOM 721 C C . THR A 1 93 ? -5.543 2.427 4.896 1.00 93.00 93 THR A C 1
ATOM 723 O O . THR A 1 93 ? -4.783 3.271 5.373 1.00 93.00 93 THR A O 1
ATOM 726 N N . LEU A 1 94 ? -5.439 1.998 3.639 1.00 93.50 94 LEU A N 1
ATOM 727 C CA . LEU A 1 94 ? -4.545 2.568 2.636 1.00 93.50 94 LEU A CA 1
ATOM 728 C C . LEU A 1 94 ? -5.332 3.570 1.791 1.00 93.50 94 LEU A C 1
ATOM 730 O O . LEU A 1 94 ? -6.283 3.201 1.101 1.00 93.50 94 LEU A O 1
ATOM 734 N N . ILE A 1 95 ? -4.947 4.840 1.842 1.00 89.56 95 ILE A N 1
ATOM 735 C CA . ILE A 1 95 ? -5.754 5.911 1.263 1.00 89.56 95 ILE A CA 1
ATOM 736 C C . ILE A 1 95 ? -4.897 6.942 0.540 1.00 89.56 95 ILE A C 1
ATOM 738 O O . ILE A 1 95 ? -3.914 7.453 1.077 1.00 89.56 95 ILE A O 1
ATOM 742 N N . GLY A 1 96 ? -5.274 7.263 -0.695 1.00 88.56 96 GLY A N 1
ATOM 743 C CA . GLY A 1 96 ? -4.666 8.368 -1.422 1.00 88.56 96 GLY A CA 1
ATOM 744 C C . GLY A 1 96 ? -5.124 9.719 -0.889 1.00 88.56 96 GLY A C 1
ATOM 745 O O . GLY A 1 96 ? -6.293 9.911 -0.555 1.00 88.56 96 GLY A O 1
ATOM 746 N N . MET A 1 97 ? -4.204 10.674 -0.810 1.00 83.56 97 MET A N 1
ATOM 747 C CA . MET A 1 97 ? -4.484 12.017 -0.302 1.00 83.56 97 MET A CA 1
ATOM 748 C C . MET A 1 97 ? -5.135 12.951 -1.321 1.00 83.56 97 MET A C 1
ATOM 750 O O . MET A 1 97 ? -5.793 13.915 -0.935 1.00 83.56 97 MET A O 1
ATOM 754 N N . ASP A 1 98 ? -4.929 12.699 -2.607 1.00 73.81 98 ASP A N 1
ATOM 755 C CA . ASP A 1 98 ? -5.385 13.544 -3.704 1.00 73.81 98 ASP A CA 1
ATOM 756 C C . ASP A 1 98 ? -5.565 12.704 -4.978 1.00 73.81 98 ASP A C 1
ATOM 758 O O . ASP A 1 98 ? -5.323 11.497 -4.994 1.00 73.81 98 ASP A O 1
ATOM 762 N N . HIS A 1 99 ? -5.983 13.348 -6.066 1.00 78.12 99 HIS A N 1
ATOM 763 C CA . HIS A 1 99 ? -6.152 12.696 -7.366 1.00 78.12 99 HIS A CA 1
ATOM 764 C C . HIS A 1 99 ? -4.831 12.287 -8.042 1.00 78.12 99 HIS A C 1
ATOM 766 O O . HIS A 1 99 ? -4.859 11.745 -9.142 1.00 78.12 99 HIS A O 1
ATOM 772 N N . GLN A 1 100 ? -3.677 12.588 -7.443 1.00 81.19 100 GLN A N 1
ATOM 773 C CA . GLN A 1 100 ? -2.360 12.181 -7.932 1.00 81.19 100 GLN A CA 1
ATOM 774 C C . GLN A 1 100 ? -1.852 10.920 -7.228 1.00 81.19 100 GLN A C 1
ATOM 776 O O . GLN A 1 100 ? -0.836 10.375 -7.655 1.00 81.19 100 GLN A O 1
ATOM 781 N N . ALA A 1 101 ? -2.532 10.456 -6.173 1.00 87.31 101 ALA A N 1
ATOM 782 C CA . ALA A 1 101 ? -2.185 9.231 -5.471 1.00 87.31 101 ALA A CA 1
ATOM 783 C C . ALA A 1 101 ? -2.340 8.025 -6.406 1.00 87.31 101 ALA A C 1
ATOM 785 O O . ALA A 1 101 ? -3.448 7.568 -6.705 1.00 87.31 101 ALA A O 1
ATOM 786 N N . LYS A 1 102 ? -1.202 7.539 -6.900 1.00 89.19 102 LYS A N 1
ATOM 787 C CA . LYS A 1 102 ? -1.131 6.531 -7.951 1.00 89.19 102 LYS A CA 1
ATOM 788 C C . LYS A 1 102 ? -0.119 5.458 -7.600 1.00 89.19 102 LYS A C 1
ATOM 790 O O . LYS A 1 102 ? 0.960 5.748 -7.102 1.00 89.19 102 LYS A O 1
ATOM 795 N N . PHE A 1 103 ? -0.450 4.228 -7.930 1.00 91.06 103 PHE A N 1
ATOM 796 C CA . PHE A 1 103 ? 0.431 3.080 -7.895 1.00 91.06 103 PHE A CA 1
ATOM 797 C C . PHE A 1 103 ? 0.750 2.676 -9.333 1.00 91.06 103 PHE A C 1
ATOM 799 O O . PHE A 1 103 ? -0.171 2.467 -10.121 1.00 91.06 103 PHE A O 1
ATOM 806 N N . ILE A 1 104 ? 2.033 2.608 -9.686 1.00 88.88 104 ILE A N 1
ATOM 807 C CA . ILE A 1 104 ? 2.499 2.145 -11.002 1.00 88.88 104 ILE A CA 1
ATOM 808 C C . ILE A 1 104 ? 3.477 0.994 -10.836 1.00 88.88 104 ILE A C 1
ATOM 810 O O . ILE A 1 104 ? 4.108 0.850 -9.783 1.00 88.88 104 ILE A O 1
ATOM 814 N N . GLU A 1 105 ? 3.587 0.176 -11.881 1.00 87.12 105 GLU A N 1
ATOM 815 C CA . GLU A 1 105 ? 4.434 -1.017 -11.875 1.00 87.12 105 GLU A CA 1
ATOM 816 C C . GLU A 1 105 ? 4.111 -1.973 -10.716 1.00 87.12 105 GLU A C 1
ATOM 818 O O . GLU A 1 105 ? 4.926 -2.794 -10.310 1.00 87.12 105 GLU A O 1
ATOM 823 N N . SER A 1 106 ? 2.899 -1.901 -10.160 1.00 84.69 106 SER A N 1
ATOM 824 C CA . SER A 1 106 ? 2.607 -2.531 -8.876 1.00 84.69 106 SER A CA 1
ATOM 825 C C . SER A 1 106 ? 1.344 -3.373 -8.882 1.00 84.69 106 SER A C 1
ATOM 827 O O . SER A 1 106 ? 0.333 -3.029 -9.487 1.00 84.69 106 SER A O 1
ATOM 829 N N . ALA A 1 107 ? 1.393 -4.440 -8.099 1.00 83.81 107 ALA A N 1
ATOM 830 C CA . ALA A 1 107 ? 0.269 -5.289 -7.779 1.00 83.81 107 ALA A CA 1
ATOM 831 C C . ALA A 1 107 ? 0.035 -5.254 -6.265 1.00 83.81 107 ALA A C 1
ATOM 833 O O . ALA A 1 107 ? 0.898 -5.688 -5.494 1.00 83.81 107 ALA A O 1
ATOM 834 N N . LEU A 1 108 ? -1.128 -4.752 -5.844 1.00 88.19 108 LEU A N 1
ATOM 835 C CA . LEU A 1 108 ? -1.541 -4.780 -4.441 1.00 88.19 108 LEU A CA 1
ATOM 836 C C . LEU A 1 108 ? -2.187 -6.131 -4.120 1.00 88.19 108 LEU A C 1
ATOM 838 O O . LEU A 1 108 ? -3.110 -6.557 -4.807 1.00 88.19 108 LEU A O 1
ATOM 842 N N . PHE A 1 109 ? -1.709 -6.787 -3.068 1.00 87.62 109 PHE A N 1
ATOM 843 C CA . PHE A 1 109 ? -2.235 -8.050 -2.564 1.00 87.62 109 PHE A CA 1
ATOM 844 C C . PHE A 1 109 ? -2.809 -7.842 -1.170 1.00 87.62 109 PHE A C 1
ATOM 846 O O . PHE A 1 109 ? -2.094 -7.413 -0.268 1.00 87.62 109 PHE A O 1
ATOM 853 N N . VAL A 1 110 ? -4.072 -8.212 -0.987 1.00 87.12 110 VAL A N 1
ATOM 854 C CA . VAL A 1 110 ? -4.668 -8.447 0.331 1.00 87.12 110 VAL A CA 1
ATOM 855 C C . VAL A 1 110 ? -4.794 -9.960 0.456 1.00 87.12 110 VAL A C 1
ATOM 857 O O . VAL A 1 110 ? -5.767 -10.551 0.003 1.00 87.12 110 VAL A O 1
ATOM 860 N N . GLN 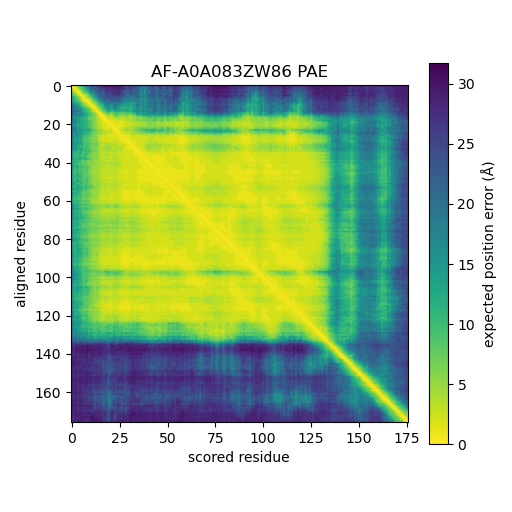A 1 111 ? -3.730 -10.597 0.940 1.00 85.62 111 GLN A N 1
ATOM 861 C CA . GLN A 1 111 ? -3.628 -12.049 1.068 1.00 85.62 111 GLN A CA 1
ATOM 862 C C . GLN A 1 111 ? -3.325 -12.386 2.522 1.00 85.62 111 GLN A C 1
ATOM 864 O O . GLN A 1 111 ? -2.467 -11.739 3.120 1.00 85.62 111 GLN A O 1
ATOM 869 N N . ASP A 1 112 ? -4.028 -13.384 3.063 1.00 87.44 112 ASP A N 1
ATOM 870 C CA . ASP A 1 112 ? -3.920 -13.805 4.466 1.00 87.44 112 ASP A CA 1
ATOM 871 C C . ASP A 1 112 ? -4.095 -12.626 5.445 1.00 87.44 112 ASP A C 1
ATOM 873 O O . ASP A 1 112 ? -3.474 -12.558 6.505 1.00 87.44 112 ASP A O 1
ATOM 877 N N . ALA A 1 113 ? -4.937 -11.665 5.055 1.00 88.06 113 ALA A N 1
ATOM 878 C CA . ALA A 1 113 ? -5.167 -10.414 5.755 1.00 88.06 113 ALA A CA 1
ATOM 879 C C . ALA A 1 113 ? -6.664 -10.133 5.858 1.00 88.06 113 ALA A C 1
ATOM 881 O O . ALA A 1 113 ? -7.433 -10.436 4.948 1.00 88.06 113 ALA A O 1
ATOM 882 N N . ASN A 1 114 ? -7.057 -9.508 6.962 1.00 89.50 114 ASN A N 1
ATOM 883 C CA . ASN A 1 114 ? -8.442 -9.177 7.260 1.00 89.50 114 ASN A CA 1
ATOM 884 C C . ASN A 1 114 ? -8.584 -7.702 7.598 1.00 89.50 114 ASN A C 1
ATOM 886 O O . ASN A 1 114 ? -7.640 -7.069 8.074 1.00 89.50 114 ASN A O 1
ATOM 890 N N . ASN A 1 115 ? -9.798 -7.179 7.429 1.00 91.50 115 ASN A N 1
ATOM 891 C CA . ASN A 1 115 ? -10.133 -5.826 7.848 1.00 91.50 115 ASN A CA 1
ATOM 892 C C . ASN A 1 115 ? -9.246 -4.768 7.151 1.00 91.50 115 ASN A C 1
ATOM 894 O O . ASN A 1 115 ? -8.469 -4.058 7.791 1.00 91.50 115 ASN A O 1
ATOM 898 N N . VAL A 1 116 ? -9.326 -4.702 5.818 1.00 92.88 116 VAL A N 1
ATOM 899 C CA . VAL A 1 116 ? -8.514 -3.798 4.988 1.00 92.88 116 VAL A CA 1
ATOM 900 C C . VAL A 1 116 ? -9.410 -2.898 4.142 1.00 92.88 116 VAL A C 1
ATOM 902 O O . VAL A 1 116 ? -10.350 -3.361 3.500 1.00 92.88 116 VAL A O 1
ATOM 905 N N . ILE A 1 117 ? -9.090 -1.605 4.116 1.00 90.06 117 ILE A N 1
ATOM 906 C CA . ILE A 1 117 ? -9.739 -0.600 3.270 1.00 90.06 117 ILE A CA 1
ATOM 907 C C . ILE A 1 117 ? -8.687 -0.007 2.335 1.00 90.06 117 ILE A C 1
ATOM 909 O O . ILE A 1 117 ? -7.651 0.476 2.792 1.00 90.06 117 ILE A O 1
ATOM 913 N N . ILE A 1 118 ? -8.964 -0.014 1.029 1.00 91.12 118 ILE A N 1
ATOM 914 C CA . ILE A 1 118 ? -8.143 0.639 0.003 1.00 91.12 118 ILE A CA 1
ATOM 915 C C . ILE A 1 118 ? -9.022 1.660 -0.721 1.00 91.12 118 ILE A C 1
ATOM 917 O O . ILE A 1 118 ? -10.036 1.293 -1.314 1.00 91.12 118 ILE A O 1
ATOM 921 N N . HIS A 1 119 ? -8.662 2.945 -0.657 1.00 87.19 119 HIS A N 1
ATOM 922 C CA . HIS A 1 119 ? -9.526 4.028 -1.136 1.00 87.19 119 HIS A CA 1
ATOM 923 C C . HIS A 1 119 ? -8.760 5.175 -1.811 1.00 87.19 119 HIS A C 1
ATOM 925 O O . HIS A 1 119 ? -7.646 5.513 -1.420 1.00 87.19 119 HIS A O 1
ATOM 931 N N . ASN A 1 120 ? -9.402 5.843 -2.777 1.00 86.25 120 ASN A N 1
ATOM 932 C CA . ASN A 1 120 ? -8.888 7.038 -3.462 1.00 86.25 120 ASN A CA 1
ATOM 933 C C . ASN A 1 120 ? -7.492 6.837 -4.079 1.00 86.25 120 ASN A C 1
ATOM 935 O O . ASN A 1 120 ? -6.606 7.666 -3.908 1.00 86.25 120 ASN A O 1
ATOM 939 N N . LEU A 1 121 ? -7.287 5.715 -4.769 1.00 86.12 121 LEU A N 1
ATOM 940 C CA . LEU A 1 121 ? -6.032 5.400 -5.445 1.00 86.12 121 LEU A CA 1
ATOM 941 C C . LEU A 1 121 ? -6.276 5.119 -6.921 1.00 86.12 121 LEU A C 1
ATOM 943 O O . LEU A 1 121 ? -7.198 4.390 -7.281 1.00 86.12 121 LEU A O 1
ATOM 947 N N . PHE A 1 122 ? -5.394 5.642 -7.764 1.00 86.94 122 P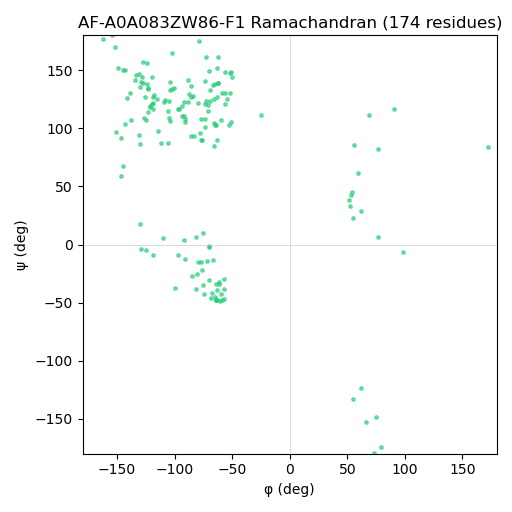HE A N 1
ATOM 948 C CA . PHE A 1 122 ? -5.247 5.173 -9.134 1.00 86.94 122 PHE A CA 1
ATOM 949 C C . PHE A 1 122 ? -4.249 4.018 -9.152 1.00 86.94 122 PHE A C 1
ATOM 951 O O . PHE A 1 122 ? -3.154 4.142 -8.614 1.00 86.94 122 PHE A O 1
ATOM 958 N N . ILE A 1 123 ? -4.601 2.893 -9.767 1.00 85.50 123 ILE A N 1
ATOM 959 C CA . ILE A 1 123 ? -3.700 1.744 -9.896 1.00 85.50 123 ILE A CA 1
ATOM 960 C C . ILE A 1 123 ? -3.499 1.487 -11.381 1.00 85.50 123 ILE A C 1
ATOM 962 O O . ILE A 1 123 ? -4.457 1.274 -12.120 1.00 85.50 123 ILE A O 1
ATOM 966 N N . GLU A 1 124 ? -2.247 1.547 -11.813 1.00 80.81 124 GLU A N 1
ATOM 967 C CA . GLU A 1 124 ? -1.829 1.145 -13.144 1.00 80.81 124 GLU A CA 1
ATOM 968 C C . GLU A 1 124 ? -1.172 -0.226 -13.070 1.00 80.81 124 GLU A C 1
ATOM 970 O O . GLU A 1 124 ? -0.334 -0.494 -12.204 1.00 80.81 124 GLU A O 1
ATOM 975 N N . ASN A 1 125 ? -1.578 -1.090 -13.993 1.00 74.31 125 ASN A N 1
ATOM 976 C CA . ASN A 1 125 ? -1.060 -2.439 -14.090 1.00 74.31 125 ASN A CA 1
ATOM 977 C C . ASN A 1 125 ? 0.450 -2.437 -14.389 1.00 74.31 125 ASN A C 1
ATOM 979 O O . ASN A 1 125 ? 0.887 -1.670 -15.248 1.00 74.31 125 ASN A O 1
ATOM 983 N N . PRO A 1 126 ? 1.239 -3.319 -13.754 1.00 72.44 126 PRO A N 1
ATOM 984 C CA . PRO A 1 126 ? 2.638 -3.506 -14.102 1.00 72.44 126 PRO A CA 1
ATOM 985 C C . PRO A 1 126 ? 2.849 -4.031 -15.518 1.00 72.44 126 PRO A C 1
ATOM 987 O O . PRO A 1 126 ? 2.033 -4.799 -16.042 1.00 72.44 126 PRO A O 1
ATOM 990 N N . VAL A 1 127 ? 4.005 -3.676 -16.084 1.00 73.25 127 VAL A N 1
ATOM 991 C CA . VAL A 1 127 ? 4.541 -4.278 -17.309 1.00 73.25 127 VAL A CA 1
ATOM 992 C C . VAL A 1 127 ? 4.878 -5.741 -17.053 1.00 73.25 127 VAL A C 1
ATOM 994 O O . VAL A 1 127 ? 5.668 -6.041 -16.168 1.00 73.25 127 VAL A O 1
ATOM 997 N N . ASP A 1 128 ? 4.343 -6.667 -17.846 1.00 72.44 128 ASP A N 1
ATOM 998 C CA . ASP A 1 128 ? 4.768 -8.072 -17.825 1.00 72.44 128 ASP A CA 1
ATOM 999 C C . ASP A 1 128 ? 6.103 -8.214 -18.575 1.00 72.44 128 ASP A C 1
ATOM 1001 O O . ASP A 1 128 ? 6.154 -8.054 -19.797 1.00 72.44 128 ASP A O 1
ATOM 1005 N N . VAL A 1 129 ? 7.200 -8.447 -17.844 1.00 73.12 129 VAL A N 1
ATOM 1006 C CA . VAL A 1 129 ? 8.546 -8.489 -18.448 1.00 73.12 129 VAL A CA 1
ATOM 1007 C C . VAL A 1 129 ? 8.872 -9.801 -19.152 1.00 73.12 129 VAL A C 1
ATOM 1009 O O . VAL A 1 129 ? 9.816 -9.840 -19.937 1.00 73.12 129 VAL A O 1
ATOM 1012 N N . GLU A 1 130 ? 8.104 -10.864 -18.912 1.00 70.56 130 GLU A N 1
ATOM 1013 C CA . GLU A 1 130 ? 8.314 -12.184 -19.518 1.00 70.56 130 GLU A CA 1
ATOM 1014 C C . GLU A 1 130 ? 6.956 -12.864 -19.777 1.00 70.56 130 GLU A C 1
ATOM 1016 O O . GLU A 1 130 ? 6.644 -13.880 -19.138 1.00 70.56 130 GLU A O 1
ATOM 1021 N N . PRO A 1 131 ? 6.138 -12.330 -20.708 1.00 69.19 131 PRO A N 1
ATOM 1022 C CA . PRO A 1 131 ? 4.799 -12.847 -20.957 1.00 69.19 131 PRO A CA 1
ATOM 1023 C C . PRO A 1 131 ? 4.858 -14.322 -21.357 1.00 69.19 131 PRO A C 1
ATOM 1025 O O . PRO A 1 131 ? 5.628 -14.718 -22.234 1.00 69.19 131 PRO A O 1
ATOM 1028 N N . GLN A 1 132 ? 4.040 -15.140 -20.696 1.00 58.72 132 GLN A N 1
ATOM 1029 C CA . GLN A 1 132 ? 3.926 -16.569 -20.973 1.00 58.72 132 GLN A CA 1
ATOM 1030 C C . GLN A 1 132 ? 2.685 -16.831 -21.824 1.00 58.72 132 GLN A C 1
ATOM 1032 O O . GLN A 1 132 ? 1.601 -16.324 -21.529 1.00 58.72 132 GLN A O 1
ATOM 1037 N N . PHE A 1 133 ? 2.847 -17.648 -22.860 1.00 61.41 133 PHE A N 1
ATOM 1038 C CA . PHE A 1 133 ? 1.745 -18.156 -23.666 1.00 61.41 133 PHE A CA 1
ATOM 1039 C C . PHE A 1 133 ? 1.519 -19.617 -23.281 1.00 61.41 133 PHE A C 1
ATOM 1041 O O . PHE A 1 133 ? 2.446 -20.420 -23.326 1.00 61.41 133 PHE A O 1
ATOM 1048 N N . GLU A 1 134 ? 0.303 -19.951 -22.858 1.00 60.44 134 GLU A N 1
ATOM 1049 C CA . GLU A 1 134 ? -0.072 -21.339 -22.585 1.00 60.44 134 GLU A CA 1
ATOM 1050 C C . GLU A 1 134 ? -0.400 -22.037 -23.916 1.00 60.44 134 GLU A C 1
ATOM 1052 O O . GLU A 1 134 ? -1.301 -21.614 -24.642 1.00 60.44 134 GLU A O 1
ATOM 1057 N N . ASP A 1 135 ? 0.312 -23.118 -24.240 1.00 58.47 135 ASP A N 1
ATOM 1058 C CA . ASP A 1 135 ? 0.223 -23.809 -25.540 1.00 58.47 135 ASP A CA 1
ATOM 1059 C C . ASP A 1 135 ? -0.970 -24.788 -25.666 1.00 58.47 135 ASP A C 1
ATOM 1061 O O . ASP A 1 135 ? -1.083 -25.521 -26.652 1.00 58.47 135 ASP A O 1
ATOM 1065 N N . GLN A 1 136 ? -1.882 -24.847 -24.688 1.00 53.38 136 GLN A N 1
ATOM 1066 C CA . GLN A 1 136 ? -2.968 -25.837 -24.674 1.00 53.38 136 GLN A CA 1
ATOM 1067 C C . GLN A 1 136 ? -4.313 -25.214 -25.060 1.00 53.38 136 GLN A C 1
ATOM 1069 O O . GLN A 1 136 ? -4.910 -24.436 -24.321 1.00 53.38 136 GLN A O 1
ATOM 1074 N N . GLY A 1 137 ? -4.775 -25.574 -26.261 1.00 52.72 137 GLY A N 1
ATOM 1075 C CA . GLY A 1 137 ? -5.967 -25.046 -26.919 1.00 52.72 137 GLY A CA 1
ATOM 1076 C C . GLY A 1 137 ? -7.231 -25.065 -26.057 1.00 52.72 137 GLY A C 1
ATOM 1077 O O . GLY A 1 137 ? -7.882 -26.094 -25.898 1.00 52.72 137 GLY A O 1
ATOM 1078 N N . GLY A 1 138 ? -7.609 -23.882 -25.581 1.00 40.78 138 GLY A N 1
ATOM 1079 C CA . GLY A 1 138 ? -8.866 -23.623 -24.890 1.00 40.78 138 GLY A CA 1
ATOM 1080 C C . GLY A 1 138 ? -8.881 -22.208 -24.324 1.00 40.78 138 GLY A C 1
ATOM 1081 O O . GLY A 1 138 ? -8.582 -22.015 -23.155 1.00 40.78 138 GLY A O 1
ATOM 1082 N N . SER A 1 139 ? -9.247 -21.234 -25.165 1.00 39.81 139 SER A N 1
ATOM 1083 C CA . SER A 1 139 ? -9.261 -19.778 -24.929 1.00 39.81 139 SER A CA 1
ATOM 1084 C C . SER A 1 139 ? -7.880 -19.123 -24.785 1.00 39.81 139 SER A C 1
ATOM 1086 O O . SER A 1 139 ? -7.153 -19.324 -23.821 1.00 39.81 139 SER A O 1
ATOM 1088 N N . THR A 1 140 ? -7.522 -18.299 -25.774 1.00 36.47 140 THR A N 1
ATOM 1089 C CA . THR A 1 140 ? -6.367 -17.398 -25.730 1.00 36.47 140 THR A CA 1
ATOM 1090 C C . THR A 1 140 ? -6.578 -16.373 -24.618 1.00 36.47 140 THR A C 1
ATOM 1092 O O . THR A 1 140 ? -7.168 -15.316 -24.827 1.00 36.47 140 THR A O 1
ATOM 1095 N N . LEU A 1 141 ? -6.122 -16.710 -23.418 1.00 38.53 141 LEU A N 1
ATOM 1096 C CA . LEU A 1 141 ? -6.065 -15.825 -22.268 1.00 38.53 141 LEU A CA 1
ATOM 1097 C C . LEU A 1 141 ? -4.587 -15.606 -21.938 1.00 38.53 141 LEU A C 1
ATOM 1099 O O . LEU A 1 141 ? -3.945 -16.434 -21.302 1.00 38.53 141 LEU A O 1
ATOM 1103 N N . CYS A 1 142 ? -4.036 -14.489 -22.413 1.00 36.81 142 CYS A N 1
ATOM 1104 C CA . CYS A 1 142 ? -2.720 -14.007 -22.004 1.00 36.81 142 CYS A CA 1
ATOM 1105 C C . CYS A 1 142 ? -2.858 -13.385 -20.609 1.00 36.81 142 CYS A C 1
ATOM 1107 O O . CYS A 1 142 ? -3.191 -12.209 -20.502 1.00 36.81 142 CYS A O 1
ATOM 1109 N N . PHE A 1 143 ? -2.693 -14.167 -19.540 1.00 38.72 143 PHE A N 1
ATOM 1110 C CA . PHE A 1 143 ? -2.738 -13.636 -18.174 1.00 38.72 143 PHE A CA 1
ATOM 1111 C C . PHE A 1 143 ? -1.868 -14.463 -17.236 1.00 38.72 143 PHE A C 1
ATOM 1113 O O . PHE A 1 143 ? -2.346 -15.447 -16.680 1.00 38.72 143 PHE A O 1
ATOM 1120 N N . LEU A 1 144 ? -0.629 -14.033 -16.975 1.00 39.72 144 LEU A N 1
ATOM 1121 C CA . LEU A 1 144 ? 0.066 -14.484 -15.763 1.00 39.72 144 LEU A CA 1
ATOM 1122 C C . LEU A 1 144 ? 0.680 -13.384 -14.889 1.00 39.72 144 LEU A C 1
ATOM 1124 O O . LEU A 1 144 ? 1.076 -13.719 -13.774 1.00 39.72 144 LEU A O 1
ATOM 1128 N N . PHE A 1 145 ? 0.642 -12.095 -15.259 1.00 39.16 145 PHE A N 1
ATOM 1129 C CA . PHE A 1 145 ? 1.038 -11.020 -14.324 1.00 39.16 145 PHE A CA 1
ATOM 1130 C C . PHE A 1 145 ? 0.100 -9.833 -14.141 1.00 39.16 145 PHE A C 1
ATOM 1132 O O . PHE A 1 145 ? 0.500 -8.855 -13.518 1.00 39.16 145 PHE A O 1
ATOM 1139 N N . ASN A 1 146 ? -1.174 -9.932 -14.522 1.00 40.81 146 ASN A N 1
ATOM 1140 C CA . ASN A 1 146 ? -2.151 -8.944 -14.064 1.00 40.81 146 ASN A CA 1
ATOM 1141 C C . ASN A 1 146 ? -3.416 -9.581 -13.492 1.00 40.81 146 ASN A C 1
ATOM 1143 O O . ASN A 1 146 ? -4.362 -9.899 -14.200 1.00 40.81 146 ASN A O 1
ATOM 1147 N N . GLN A 1 147 ? -3.358 -9.732 -12.164 1.00 40.59 147 GLN A N 1
ATOM 1148 C CA . GLN A 1 147 ? -4.465 -9.837 -11.215 1.00 40.59 147 GLN A CA 1
ATOM 1149 C C . GLN A 1 147 ? -5.489 -10.946 -11.487 1.00 40.59 147 GLN A C 1
ATOM 1151 O O . GLN A 1 147 ? -6.586 -10.704 -11.982 1.00 40.59 147 GLN A O 1
ATOM 1156 N N . ARG A 1 148 ? -5.197 -12.157 -10.996 1.00 32.06 148 ARG A N 1
ATOM 1157 C CA . ARG A 1 148 ? -6.267 -13.025 -10.493 1.00 32.06 148 ARG A CA 1
ATOM 1158 C C . ARG A 1 148 ? -6.510 -12.646 -9.034 1.00 32.06 148 ARG A C 1
ATOM 1160 O O . ARG A 1 148 ? -5.827 -13.152 -8.150 1.00 32.06 148 ARG A O 1
ATOM 1167 N N . ILE A 1 149 ? -7.464 -11.749 -8.791 1.00 38.91 149 ILE A N 1
ATOM 1168 C CA . ILE A 1 149 ? -8.099 -11.646 -7.474 1.00 38.91 149 ILE A CA 1
ATOM 1169 C C . ILE A 1 149 ? -8.838 -12.974 -7.295 1.00 38.91 149 ILE A C 1
ATOM 1171 O O . ILE A 1 149 ? -9.839 -13.231 -7.959 1.00 38.91 149 ILE A O 1
ATOM 1175 N N . THR A 1 150 ? -8.284 -13.888 -6.502 1.00 32.16 150 THR A N 1
ATOM 1176 C CA . THR A 1 150 ? -8.924 -15.173 -6.222 1.00 32.16 150 THR A CA 1
ATOM 1177 C C . THR A 1 150 ? -10.038 -14.964 -5.204 1.00 32.16 150 THR A C 1
ATOM 1179 O O . THR A 1 150 ? -9.811 -15.042 -4.004 1.00 32.16 150 THR A O 1
ATOM 1182 N N . GLY A 1 151 ? -11.233 -14.700 -5.720 1.00 34.66 151 GLY A N 1
ATOM 1183 C CA . GLY A 1 151 ? -12.533 -14.874 -5.078 1.00 34.66 151 GLY A CA 1
ATOM 1184 C C . GLY A 1 151 ? -13.550 -15.208 -6.180 1.00 34.66 151 GLY A C 1
ATOM 1185 O O . GLY A 1 151 ? -13.298 -14.857 -7.340 1.00 34.66 151 GLY A O 1
ATOM 1186 N N . PRO A 1 152 ? -14.637 -15.944 -5.895 1.00 32.78 152 PRO A N 1
ATOM 1187 C CA . PRO A 1 152 ? -15.637 -16.221 -6.909 1.00 32.78 152 PRO A CA 1
ATOM 1188 C C . PRO A 1 152 ? -16.378 -14.917 -7.251 1.00 32.78 152 PRO A C 1
ATOM 1190 O O . PRO A 1 152 ? -16.963 -14.271 -6.390 1.00 32.78 152 PRO A O 1
ATOM 1193 N N . ASP A 1 153 ? -16.332 -14.586 -8.539 1.00 38.03 153 ASP A N 1
ATOM 1194 C CA . ASP A 1 153 ? -17.293 -13.779 -9.295 1.00 38.03 153 ASP A CA 1
ATOM 1195 C C . ASP A 1 153 ? -17.110 -12.241 -9.399 1.00 38.03 153 ASP A C 1
ATOM 1197 O O . ASP A 1 153 ? -17.293 -11.460 -8.470 1.00 38.03 153 ASP A O 1
ATOM 1201 N N . ASN A 1 154 ? -16.904 -11.839 -10.665 1.00 34.28 154 ASN A N 1
ATOM 1202 C CA . ASN A 1 154 ? -17.367 -10.619 -11.348 1.00 34.28 154 ASN A CA 1
ATOM 1203 C C . ASN A 1 154 ? -16.680 -9.266 -11.075 1.00 34.28 154 ASN A C 1
ATOM 1205 O O . ASN A 1 154 ? -17.235 -8.374 -10.440 1.00 34.28 154 ASN A O 1
ATOM 1209 N N . CYS A 1 155 ? -15.551 -9.026 -11.753 1.00 28.56 155 CYS A N 1
ATOM 1210 C CA . CYS A 1 155 ? -15.069 -7.668 -12.035 1.00 28.56 155 CYS A CA 1
ATOM 1211 C C . CYS A 1 155 ? -15.616 -7.176 -13.394 1.00 28.56 155 CYS A C 1
ATOM 1213 O O . CYS A 1 155 ? -15.195 -7.647 -14.449 1.00 28.56 155 CYS A O 1
ATOM 1215 N N . HIS A 1 156 ? -16.567 -6.234 -13.370 1.00 29.56 156 HIS A N 1
ATOM 1216 C CA . HIS A 1 156 ? -17.095 -5.531 -14.551 1.00 29.56 156 HIS A CA 1
ATOM 1217 C C . HIS A 1 156 ? -16.239 -4.277 -14.858 1.00 29.56 156 HIS A C 1
ATOM 1219 O O . HIS A 1 156 ? -15.841 -3.584 -13.922 1.00 29.56 156 HIS A O 1
ATOM 1225 N N . PRO A 1 157 ? -15.968 -3.925 -16.131 1.00 34.03 157 PRO A N 1
ATOM 1226 C CA . PRO A 1 157 ? -14.854 -3.037 -16.504 1.00 34.03 157 PRO A CA 1
ATOM 1227 C C . PRO A 1 157 ? -15.014 -1.525 -16.236 1.00 34.03 157 PRO A C 1
ATOM 1229 O O . PRO A 1 157 ? -14.184 -0.764 -16.712 1.00 34.03 157 PRO A O 1
ATOM 1232 N N . ASN A 1 158 ? -16.035 -1.047 -15.512 1.00 30.91 158 ASN A N 1
ATOM 1233 C CA . ASN A 1 158 ? -16.313 0.400 -15.402 1.00 30.91 158 ASN A CA 1
ATOM 1234 C C . ASN A 1 158 ? -16.881 0.842 -14.039 1.00 30.91 158 ASN A C 1
ATOM 1236 O O . ASN A 1 158 ? -17.964 1.422 -13.980 1.00 30.91 158 ASN A O 1
ATOM 1240 N N . LEU A 1 159 ? -16.163 0.612 -12.936 1.00 28.36 159 LEU A N 1
ATOM 1241 C CA . LEU A 1 159 ? -16.484 1.252 -11.652 1.00 28.36 159 LEU A CA 1
ATOM 1242 C C . LEU A 1 159 ? -15.238 1.916 -11.047 1.00 28.36 159 LEU A C 1
ATOM 1244 O O . LEU A 1 159 ? -14.160 1.323 -11.116 1.00 28.36 159 LEU A O 1
ATOM 1248 N N . PRO A 1 160 ? -15.356 3.123 -10.447 1.00 30.23 160 PRO A N 1
ATOM 1249 C CA . PRO A 1 160 ? -14.313 3.659 -9.580 1.00 30.23 160 PRO A CA 1
ATOM 1250 C C . PRO A 1 160 ? -14.148 2.664 -8.429 1.00 30.23 160 PRO A C 1
ATOM 1252 O O . PRO A 1 160 ? -15.057 2.471 -7.624 1.00 30.23 160 PRO A O 1
ATOM 1255 N N . PHE A 1 161 ? -13.045 1.924 -8.452 1.00 34.12 161 PHE A N 1
ATOM 1256 C CA . PHE A 1 161 ? -12.918 0.687 -7.697 1.00 34.12 161 PHE A CA 1
ATOM 1257 C C . PHE A 1 161 ? -12.759 0.997 -6.204 1.00 34.12 161 PHE A C 1
ATOM 1259 O O . PHE A 1 161 ? -11.683 1.366 -5.736 1.00 34.12 161 PHE A O 1
ATOM 1266 N N . LEU A 1 162 ? -13.854 0.854 -5.457 1.00 30.80 162 LEU A N 1
ATOM 1267 C CA . LEU A 1 162 ? -13.828 0.656 -4.016 1.00 30.80 162 LEU A CA 1
ATOM 1268 C C . LEU A 1 162 ? -13.471 -0.818 -3.782 1.00 30.80 162 LEU A C 1
ATOM 1270 O O . LEU A 1 162 ? -14.333 -1.689 -3.870 1.00 30.80 162 LEU A O 1
ATOM 1274 N N . ALA A 1 163 ? -12.194 -1.116 -3.548 1.00 36.75 163 ALA A N 1
ATOM 1275 C CA . ALA A 1 163 ? -11.769 -2.459 -3.169 1.00 36.75 163 ALA A CA 1
ATOM 1276 C C . ALA A 1 163 ? -11.969 -2.652 -1.658 1.00 36.75 163 ALA A C 1
ATOM 1278 O O . ALA A 1 163 ? -11.090 -2.330 -0.857 1.00 36.75 163 ALA A O 1
ATOM 1279 N N . CYS A 1 164 ? -13.124 -3.188 -1.269 1.00 25.64 164 CYS A N 1
ATOM 1280 C CA . CYS A 1 164 ? -13.298 -3.823 0.034 1.00 25.64 164 CYS A CA 1
ATOM 1281 C C . CYS A 1 164 ? -13.040 -5.324 -0.135 1.00 25.64 164 CYS A C 1
ATOM 1283 O O . CYS A 1 164 ? -13.834 -6.013 -0.770 1.00 25.64 164 CYS A O 1
ATOM 1285 N N . PHE A 1 165 ? -11.935 -5.822 0.423 1.00 31.17 165 PHE A N 1
ATOM 1286 C CA . PHE A 1 165 ? -11.674 -7.255 0.525 1.00 31.17 165 PHE A CA 1
ATOM 1287 C C . PHE A 1 165 ? -11.882 -7.680 1.977 1.00 31.17 165 PHE A C 1
ATOM 1289 O O . PHE A 1 165 ? -11.135 -7.266 2.864 1.00 31.17 165 PHE A O 1
ATOM 1296 N N . SER A 1 166 ? -12.883 -8.520 2.217 1.00 27.19 166 SER A N 1
ATOM 1297 C CA . SER A 1 166 ? -12.866 -9.430 3.352 1.00 27.19 166 SER A CA 1
ATOM 1298 C C . SER A 1 166 ? -13.081 -10.840 2.820 1.00 27.19 166 SER A C 1
ATOM 1300 O O . SER A 1 166 ? -14.030 -11.098 2.086 1.00 27.19 166 SER A O 1
ATOM 1302 N N . ASP A 1 167 ? -12.189 -11.752 3.187 1.00 24.33 167 ASP A N 1
ATOM 1303 C CA . ASP A 1 167 ? -12.628 -13.108 3.471 1.00 24.33 167 ASP A CA 1
ATOM 1304 C C . ASP A 1 167 ? -11.803 -13.647 4.640 1.00 24.33 167 ASP A C 1
ATOM 1306 O O . ASP A 1 167 ? -10.626 -13.983 4.505 1.00 24.33 167 ASP A O 1
ATOM 1310 N N . SER A 1 168 ? -12.441 -13.672 5.810 1.00 36.19 168 SER A N 1
ATOM 1311 C CA . SER A 1 168 ? -11.996 -14.466 6.948 1.00 36.19 168 SER A CA 1
ATOM 1312 C C . SER A 1 168 ? -13.025 -15.562 7.160 1.00 36.19 168 SER A C 1
ATOM 1314 O O . SER A 1 168 ? -13.970 -15.404 7.932 1.00 36.19 168 SER A O 1
ATOM 1316 N N . ALA A 1 169 ? -12.853 -16.686 6.479 1.00 28.03 169 ALA A N 1
ATOM 1317 C CA . ALA A 1 169 ? -13.543 -17.907 6.847 1.00 28.03 169 ALA A CA 1
ATOM 1318 C C . ALA A 1 169 ? -12.671 -19.131 6.560 1.00 28.03 169 ALA A C 1
ATOM 1320 O O . ALA A 1 169 ? -12.736 -19.765 5.510 1.00 28.03 169 ALA A O 1
ATOM 1321 N N . HIS A 1 170 ? -11.912 -19.534 7.580 1.00 33.69 170 HIS A N 1
ATOM 1322 C CA . HIS A 1 170 ? -11.676 -20.952 7.825 1.00 33.69 170 HIS A CA 1
ATOM 1323 C C . HIS A 1 170 ? -13.033 -21.671 7.887 1.00 33.69 170 HIS A C 1
ATOM 1325 O O . HIS A 1 170 ? -13.687 -21.625 8.924 1.00 33.69 170 HIS A O 1
ATOM 1331 N N . HIS A 1 171 ? -13.441 -22.378 6.835 1.00 26.55 171 HIS A N 1
ATOM 1332 C CA . HIS A 1 171 ? -14.445 -23.431 6.971 1.00 26.55 171 HIS A CA 1
ATOM 1333 C C . HIS A 1 171 ? -14.064 -24.662 6.149 1.00 26.55 171 HIS A C 1
ATOM 1335 O O . HIS A 1 171 ? -14.144 -24.692 4.924 1.00 26.55 171 HIS A O 1
ATOM 1341 N N . ASN A 1 172 ? -13.655 -25.697 6.888 1.00 35.03 172 ASN A N 1
ATOM 1342 C CA . ASN A 1 172 ? -13.662 -27.083 6.447 1.00 35.03 172 ASN A CA 1
ATOM 1343 C C . ASN A 1 172 ? -15.056 -27.442 5.920 1.00 35.03 172 ASN A C 1
ATOM 1345 O O . ASN A 1 172 ? -16.032 -27.285 6.650 1.00 35.03 172 ASN A O 1
ATOM 1349 N N . TYR A 1 173 ? -15.129 -28.038 4.733 1.00 26.20 173 TYR A N 1
ATOM 1350 C CA . TYR A 1 173 ? -16.248 -28.904 4.380 1.00 26.20 173 TYR A CA 1
ATOM 1351 C C . TYR A 1 173 ? -15.710 -30.255 3.915 1.00 26.20 173 TYR A C 1
ATOM 1353 O O . TYR A 1 173 ? -15.102 -30.388 2.856 1.00 26.20 173 TYR A O 1
ATOM 1361 N N . SER A 1 174 ? -15.922 -31.257 4.766 1.00 27.75 174 SER A N 1
ATOM 1362 C CA . SER A 1 174 ? -15.955 -32.668 4.405 1.00 27.75 174 SER A CA 1
ATOM 1363 C C . SER A 1 174 ? -17.124 -32.900 3.448 1.00 27.75 174 SER A C 1
ATOM 1365 O O . SER A 1 174 ? -18.260 -32.530 3.746 1.00 27.75 174 SER A O 1
ATOM 1367 N N . ALA A 1 175 ? -16.827 -33.503 2.299 1.00 28.62 175 ALA A N 1
ATOM 1368 C CA . ALA A 1 175 ? -17.815 -33.914 1.313 1.00 28.62 175 ALA A CA 1
ATOM 1369 C C . ALA A 1 175 ? -18.665 -35.080 1.849 1.00 28.62 175 ALA A C 1
ATOM 1371 O O . ALA A 1 175 ? -18.119 -36.056 2.373 1.00 28.62 175 ALA A O 1
ATOM 1372 N N . LEU A 1 176 ? -19.985 -34.965 1.695 1.00 30.45 176 LEU A N 1
ATOM 1373 C CA . LEU A 1 176 ? -20.847 -36.111 1.402 1.00 30.45 176 LEU A CA 1
ATOM 1374 C C . LEU A 1 176 ? -20.919 -36.266 -0.117 1.00 30.45 176 LEU A C 1
ATOM 1376 O O . LEU A 1 176 ? -20.986 -35.214 -0.794 1.00 30.45 176 LEU A O 1
#

Nearest PDB structures (foldseek):
  1pe9-assembly2_B  TM=9.232E-01  e=1.289E-11  Dickeya chrysanthemi
  1jrg-assembly1_A  TM=9.383E-01  e=5.808E-11  Dickeya chrysanthemi
  1jta-assembly1_A  TM=9.249E-01  e=9.009E-11  Dickeya chrysanthemi
  1jrg-assembly2_B  TM=9.262E-01  e=1.422E-09  Dickeya chrysanthemi
  1pcl-assembly1_A  TM=9.482E-01  e=7.733E-09  Dickeya chrysanthemi

Sequence (176 aa):
MRSINHVPPHKPWYENPIGWASEAGGTTGGGQDPELSYYVKNIEELRQAIKESGDRPKYIWVSGVIDASGGVPYVNRADQSKRGRIFIGSNTTLIGMDHQAKFIESALFVQDANNVIIHNLFIENPVDVEPQFEDQGGSTLCFLFNQRITGPDNCHPNLPFLACFSDSAHHNYSAL

Solvent-accessible surface area (backbone atoms only — not comparable to full-atom values): 10858 Å² total; per-residue (Å²): 132,86,79,81,73,84,78,72,95,67,80,75,91,74,75,72,48,69,69,81,39,39,50,100,86,39,44,59,17,14,52,96,77,40,86,38,78,45,79,29,59,38,46,66,54,45,52,47,49,50,64,77,46,51,64,51,32,17,37,39,39,30,43,42,60,28,38,31,48,72,90,45,83,68,86,39,58,70,52,33,59,65,45,20,49,44,75,47,53,23,18,23,27,40,31,31,75,46,98,55,10,28,37,32,41,34,45,83,36,76,65,102,31,42,32,36,34,44,41,63,63,47,78,39,77,39,82,68,77,66,80,65,79,80,91,67,95,74,76,98,67,85,68,87,71,73,80,83,74,90,64,94,79,84,89,70,100,82,65,89,74,72,51,71,57,66,74,89,70,96,71,92,76,84,82,130

pLDDT: mean 71.76, std 24.48, range [24.33, 97.25]

Mean predicted aligned error: 11.99 Å

Secondary structure (DSSP, 8-state):
---------PPP--SPPPGGGGSTT---TT-SS-SEEEEESSHHHHHHHHHHHTTS-EEEEE-SEEETTTTS---SHHHHHHHTEEE--SSEEEEESSTT-EEES-EEE--S--SEEEES-EEPPPP-SS-----SSS-----SSS----SSS---S-S---EEE-----------

Foldseek 3Di:
DPDPPDDPPDDPPPPFDDDPQCPPPHFQQLHPDFPEEAEDEEDVSLLCCQVVCAQGQYEYEAEAEYELCRPPDQPAPVSLVVRQEDEHAENYEYEYSDLRAEYELHDYDPPPHARYWYYNYHYDFHDHPDFDFDPDDDDRDRDDRDDPPPDDDDDDDDDPDGDDDDDDDPDDDDDD